Protein AF-A0A376BW81-F1 (afdb_monomer_lite)

pLDDT: mean 75.91, std 22.54, range [26.14, 98.31]

Sequence (303 aa):
MINLYEKLGILPTATTHEIQNAIRKAASSQSLTLQELQKCKEWLLNPEMRERYTVKLKIEQPDFFVQPTESQKKESKGKNKQQSHESDEKSNQKLWHIALVGFSCFVIGWFAGREYLKYEIKGAMQEAFAPLTEKKEQPVKKNESNPTPKKSNAVSDSKWPTTWNYTTSNDEMRGTSNESAGISSLNEENLEFPYGRTRLAFVISNKGQGGVGFFTSTNAQFKCNDEFKNGHAVCKIAVKFDNNPIEYIDVIKKMDSDILVMDDSYSATFINNVRSAKKLMVEVPIFQNGSKQFSFDINGFKW

Structure (mmCIF, N/CA/C/O backbone):
data_AF-A0A376BW81-F1
#
_entry.id   AF-A0A376BW81-F1
#
loop_
_atom_site.group_PDB
_atom_site.id
_atom_site.type_symbol
_atom_site.label_atom_id
_atom_site.label_alt_id
_atom_site.label_comp_id
_atom_site.label_asym_id
_atom_site.label_entity_id
_atom_site.label_seq_id
_atom_site.pdbx_PDB_ins_code
_atom_site.Cartn_x
_atom_site.Cartn_y
_atom_site.Cartn_z
_atom_site.occupancy
_atom_site.B_iso_or_equiv
_atom_site.auth_seq_id
_atom_site.auth_comp_id
_atom_site.auth_asym_id
_atom_site.auth_atom_id
_atom_site.pdbx_PDB_model_num
ATOM 1 N N . MET A 1 1 ? 30.758 5.860 -16.006 1.00 69.44 1 MET A N 1
ATOM 2 C CA . MET A 1 1 ? 29.389 5.363 -16.291 1.00 69.44 1 MET A CA 1
ATOM 3 C C . MET A 1 1 ? 29.411 4.507 -17.559 1.00 69.44 1 MET A C 1
ATOM 5 O O . MET A 1 1 ? 30.271 4.749 -18.391 1.00 69.44 1 MET A O 1
ATOM 9 N N . ILE A 1 2 ? 28.539 3.503 -17.724 1.00 81.19 2 ILE A N 1
ATOM 10 C CA . ILE A 1 2 ? 28.444 2.751 -18.999 1.00 81.19 2 ILE A CA 1
ATOM 11 C C . ILE A 1 2 ? 27.555 3.548 -19.955 1.00 81.19 2 ILE A C 1
ATOM 13 O O . ILE A 1 2 ? 26.464 3.939 -19.539 1.00 81.19 2 ILE A O 1
ATOM 17 N N . ASN A 1 3 ? 27.988 3.761 -21.202 1.00 89.56 3 ASN A N 1
ATOM 18 C CA . ASN A 1 3 ? 27.188 4.392 -22.253 1.00 89.56 3 ASN A CA 1
ATOM 19 C C . ASN A 1 3 ? 26.252 3.359 -22.911 1.00 89.56 3 ASN A C 1
ATOM 21 O O . ASN A 1 3 ? 26.662 2.537 -23.729 1.00 89.56 3 ASN A O 1
ATOM 25 N N . LEU A 1 4 ? 24.980 3.378 -22.518 1.00 89.31 4 LEU A N 1
ATOM 26 C CA . LEU A 1 4 ? 23.960 2.442 -22.985 1.00 89.31 4 LEU A CA 1
ATOM 27 C C . LEU A 1 4 ? 23.509 2.750 -24.422 1.00 89.31 4 LEU A C 1
ATOM 29 O O . LEU A 1 4 ? 23.053 1.842 -25.112 1.00 89.31 4 LEU A O 1
ATOM 33 N N . TYR A 1 5 ? 23.659 3.998 -24.886 1.00 90.44 5 TYR A N 1
ATOM 34 C CA . TYR A 1 5 ? 23.345 4.394 -26.262 1.00 90.44 5 TYR A CA 1
ATOM 35 C C . TYR A 1 5 ? 24.358 3.807 -27.247 1.00 90.44 5 TYR A C 1
ATOM 37 O O . TYR A 1 5 ? 23.973 3.188 -28.237 1.00 90.44 5 TYR A O 1
ATOM 45 N N . GLU A 1 6 ? 25.646 3.919 -26.925 1.00 89.94 6 GLU A N 1
ATOM 46 C CA . GLU A 1 6 ? 26.741 3.343 -27.710 1.00 89.94 6 GLU A CA 1
ATOM 47 C C . GLU A 1 6 ? 26.653 1.813 -27.767 1.00 89.94 6 GLU A C 1
ATOM 49 O O . GLU A 1 6 ? 26.714 1.220 -28.841 1.00 89.94 6 GLU A O 1
ATOM 54 N N . LYS A 1 7 ? 26.402 1.171 -26.620 1.00 88.19 7 LYS A N 1
ATOM 55 C CA . LYS A 1 7 ? 26.225 -0.286 -26.514 1.00 88.19 7 LYS A CA 1
ATOM 56 C C . LYS A 1 7 ? 25.071 -0.829 -27.362 1.00 88.19 7 LYS A C 1
ATOM 58 O O . LYS A 1 7 ? 25.156 -1.946 -27.864 1.00 88.19 7 LYS A O 1
ATOM 63 N N . LEU A 1 8 ? 23.996 -0.055 -27.503 1.00 88.88 8 LEU A N 1
ATOM 64 C CA . LEU A 1 8 ? 22.848 -0.392 -28.347 1.00 88.88 8 LEU A CA 1
ATOM 65 C C . LEU A 1 8 ? 23.004 0.091 -29.799 1.00 88.88 8 LEU A C 1
ATOM 67 O O . LEU A 1 8 ? 22.179 -0.268 -30.639 1.00 88.88 8 LEU A O 1
ATOM 71 N N . GLY A 1 9 ? 24.034 0.886 -30.105 1.00 88.56 9 GLY A N 1
ATOM 72 C CA . GLY A 1 9 ? 24.258 1.468 -31.429 1.00 88.56 9 GLY A CA 1
ATOM 73 C C . GLY A 1 9 ? 23.179 2.471 -31.844 1.00 88.56 9 GLY A C 1
ATOM 74 O O . GLY A 1 9 ? 22.812 2.522 -33.016 1.00 88.56 9 GLY A O 1
ATOM 75 N N . ILE A 1 10 ? 22.634 3.232 -30.892 1.00 90.00 10 ILE A N 1
ATOM 76 C CA . ILE A 1 10 ? 21.543 4.191 -31.119 1.00 90.00 10 ILE A CA 1
ATOM 77 C C . ILE A 1 10 ? 21.943 5.609 -30.711 1.00 90.00 10 ILE A C 1
ATOM 79 O O . ILE A 1 10 ? 22.797 5.815 -29.851 1.00 90.00 10 ILE A O 1
ATOM 83 N N . LEU A 1 11 ? 21.286 6.604 -31.307 1.00 88.19 11 LEU A N 1
ATOM 84 C CA . LEU A 1 11 ? 21.506 8.007 -30.967 1.00 88.19 11 LEU A CA 1
ATOM 85 C C . LEU A 1 11 ? 20.815 8.383 -29.641 1.00 88.19 11 LEU A C 1
ATOM 87 O O . LEU A 1 11 ? 19.742 7.852 -29.338 1.00 88.19 11 LEU A O 1
ATOM 91 N N . PRO A 1 12 ? 21.337 9.371 -28.886 1.00 86.62 12 PRO A N 1
ATOM 92 C CA . PRO A 1 12 ? 20.672 9.897 -27.689 1.00 86.62 12 PRO A CA 1
ATOM 93 C C . PRO A 1 12 ? 19.273 10.462 -27.944 1.00 86.62 12 PRO A C 1
ATOM 95 O O . PRO A 1 12 ? 18.469 10.558 -27.020 1.00 86.62 12 PRO A O 1
ATOM 98 N N . THR A 1 13 ? 18.980 10.836 -29.189 1.00 87.00 13 THR A N 1
ATOM 99 C CA . THR A 1 13 ? 17.694 11.365 -29.665 1.00 87.00 13 THR A CA 1
ATOM 100 C C . THR A 1 13 ? 16.713 10.276 -30.108 1.00 87.00 13 THR A C 1
ATOM 102 O O . THR A 1 13 ? 15.601 10.607 -30.506 1.00 87.00 13 THR A O 1
ATOM 105 N N . ALA A 1 14 ? 17.086 8.991 -30.034 1.00 88.19 14 ALA A N 1
ATOM 106 C CA . ALA A 1 14 ? 16.257 7.879 -30.502 1.00 88.19 14 ALA A CA 1
ATOM 107 C C . ALA A 1 14 ? 14.879 7.845 -29.821 1.00 88.19 14 ALA A C 1
ATOM 109 O O . ALA A 1 14 ? 14.731 8.109 -28.625 1.00 88.19 14 ALA A O 1
ATOM 110 N N . THR A 1 15 ? 13.850 7.486 -30.571 1.00 92.50 15 THR A N 1
ATOM 111 C CA . THR A 1 15 ? 12.490 7.319 -30.054 1.00 92.50 15 THR A CA 1
ATOM 112 C C . THR A 1 15 ? 12.386 6.084 -29.154 1.00 92.50 15 THR A C 1
ATOM 114 O O . THR A 1 15 ? 13.184 5.148 -29.243 1.00 92.50 15 THR A O 1
ATOM 117 N N . THR A 1 16 ? 11.368 6.035 -28.290 1.00 90.06 16 THR A N 1
ATOM 118 C CA . THR A 1 16 ? 11.115 4.870 -27.419 1.00 90.06 16 THR A CA 1
ATOM 119 C C . THR A 1 16 ? 10.978 3.576 -28.224 1.00 90.06 16 THR A C 1
ATOM 121 O O . THR A 1 16 ? 11.483 2.532 -27.815 1.00 90.06 16 THR A O 1
ATOM 124 N N . HIS A 1 17 ? 10.349 3.645 -29.399 1.00 91.50 17 HIS A N 1
ATOM 125 C CA . HIS A 1 17 ? 10.187 2.501 -30.293 1.00 91.50 17 HIS A CA 1
ATOM 126 C C . HIS A 1 17 ? 11.531 2.002 -30.856 1.00 91.50 17 HIS A C 1
ATOM 128 O O . HIS A 1 17 ? 11.788 0.798 -30.873 1.00 91.50 17 HIS A O 1
ATOM 134 N N . GLU A 1 18 ? 12.425 2.909 -31.256 1.00 91.69 18 GLU A N 1
ATOM 135 C CA . GLU A 1 18 ? 13.771 2.560 -31.731 1.00 91.69 18 GLU A CA 1
ATOM 136 C C . GLU A 1 18 ? 14.618 1.920 -30.627 1.00 91.69 18 GLU A C 1
ATOM 138 O O . GLU A 1 18 ? 15.287 0.917 -30.872 1.00 91.69 18 GLU A O 1
ATOM 143 N N . ILE A 1 19 ? 14.521 2.428 -29.394 1.00 92.69 19 ILE A N 1
ATOM 144 C CA . ILE A 1 19 ? 15.200 1.851 -28.223 1.00 92.69 19 ILE A CA 1
ATOM 145 C C . ILE A 1 19 ? 14.699 0.429 -27.954 1.00 92.69 19 ILE A C 1
ATOM 147 O O . ILE A 1 19 ? 15.501 -0.488 -27.779 1.00 92.69 19 ILE A O 1
ATOM 151 N N . GLN A 1 20 ? 13.380 0.211 -27.959 1.00 93.12 20 GLN A N 1
ATOM 152 C CA . GLN A 1 20 ? 12.804 -1.124 -27.763 1.00 93.12 20 GLN A CA 1
ATOM 153 C C . GLN A 1 20 ? 13.273 -2.110 -28.836 1.00 93.12 20 GLN A C 1
ATOM 155 O O . GLN A 1 20 ? 13.618 -3.250 -28.521 1.00 93.12 20 GLN A O 1
ATOM 160 N N . ASN A 1 21 ? 13.315 -1.677 -30.096 1.00 93.69 21 ASN A N 1
ATOM 161 C CA . ASN A 1 21 ? 13.779 -2.516 -31.195 1.00 93.69 21 ASN A CA 1
ATOM 162 C C . ASN A 1 21 ? 15.276 -2.822 -31.092 1.00 93.69 21 ASN A C 1
ATOM 164 O O . ASN A 1 21 ? 15.670 -3.967 -31.314 1.00 93.69 21 ASN A O 1
ATOM 168 N N . ALA A 1 22 ? 16.096 -1.853 -30.679 1.00 92.94 22 ALA A N 1
ATOM 169 C CA . ALA A 1 22 ? 17.523 -2.061 -30.442 1.00 92.94 22 ALA A CA 1
ATOM 170 C C . ALA A 1 22 ? 17.781 -3.064 -29.306 1.00 92.94 22 ALA A C 1
ATOM 172 O O . ALA A 1 22 ? 18.595 -3.970 -29.468 1.00 92.94 22 ALA A O 1
ATOM 173 N N . ILE A 1 23 ? 17.036 -2.976 -28.198 1.00 92.69 23 ILE A N 1
ATOM 174 C CA . ILE A 1 23 ? 17.133 -3.929 -27.078 1.00 92.69 23 ILE A CA 1
ATOM 175 C C . ILE A 1 23 ? 16.736 -5.342 -27.527 1.00 92.69 23 ILE A C 1
ATOM 177 O O . ILE A 1 23 ? 17.433 -6.305 -27.212 1.00 92.69 23 ILE A O 1
ATOM 181 N N . ARG A 1 24 ? 15.645 -5.485 -28.296 1.00 92.75 24 ARG A N 1
ATOM 182 C CA . ARG A 1 24 ? 15.221 -6.789 -28.844 1.00 92.75 24 ARG A CA 1
ATOM 183 C C . ARG A 1 24 ? 16.284 -7.383 -29.763 1.00 92.75 24 ARG A C 1
ATOM 185 O O . ARG A 1 24 ? 16.608 -8.561 -29.631 1.00 92.75 24 ARG A O 1
ATOM 192 N N . LYS A 1 25 ? 16.848 -6.564 -30.656 1.00 93.31 25 LYS A N 1
ATOM 193 C CA . LYS A 1 25 ? 17.924 -6.975 -31.562 1.00 93.31 25 LYS A CA 1
ATOM 194 C C . LYS A 1 25 ? 19.136 -7.456 -30.767 1.00 93.31 25 LYS A C 1
ATOM 196 O O . LYS A 1 25 ? 19.569 -8.583 -30.979 1.00 93.31 25 LYS A O 1
ATOM 201 N N . ALA A 1 26 ? 19.591 -6.666 -29.797 1.00 91.75 26 ALA A N 1
ATOM 202 C CA . ALA A 1 26 ? 20.724 -6.995 -28.939 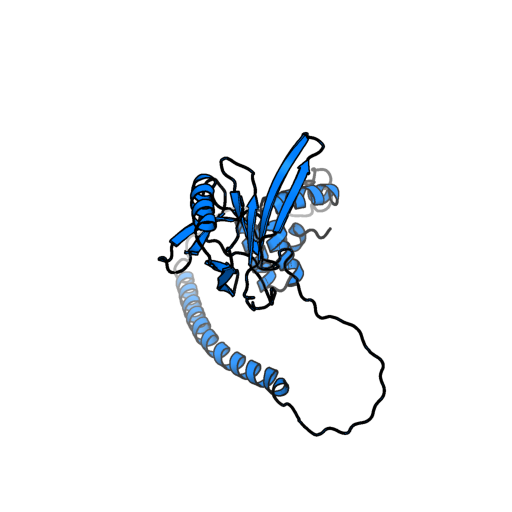1.00 91.75 26 ALA A CA 1
ATOM 203 C C . ALA A 1 26 ? 20.532 -8.283 -28.124 1.00 91.75 26 ALA A C 1
ATOM 205 O O . ALA A 1 26 ? 21.462 -9.078 -27.990 1.00 91.75 26 ALA A O 1
ATOM 206 N N . ALA A 1 27 ? 19.320 -8.508 -27.608 1.00 89.38 27 ALA A N 1
ATOM 207 C CA . ALA A 1 27 ? 18.974 -9.733 -26.895 1.00 89.38 27 ALA A CA 1
ATOM 208 C C . ALA A 1 27 ? 19.003 -10.959 -27.822 1.00 89.38 27 ALA A C 1
ATOM 210 O O . ALA A 1 27 ? 19.530 -12.002 -27.443 1.00 89.38 27 ALA A O 1
ATOM 211 N N . SER A 1 28 ? 18.485 -10.828 -29.050 1.00 88.56 28 SER A N 1
ATOM 212 C CA . SER A 1 28 ? 18.472 -11.920 -30.034 1.00 88.56 28 SER A CA 1
ATOM 213 C C . SER A 1 28 ? 19.858 -12.264 -30.583 1.00 88.56 28 SER A C 1
ATOM 215 O O . SER A 1 28 ? 20.141 -13.430 -30.835 1.00 88.56 28 SER A O 1
ATOM 217 N N . SER A 1 29 ? 20.737 -11.269 -30.730 1.00 88.12 29 SER A N 1
ATOM 218 C CA . SER A 1 29 ? 22.112 -11.458 -31.200 1.00 88.12 29 SER A CA 1
ATOM 219 C C . SER A 1 29 ? 23.107 -11.752 -30.077 1.00 88.12 29 SER A C 1
ATOM 221 O O . SER A 1 29 ? 24.301 -11.810 -30.351 1.00 88.12 29 SER A O 1
ATOM 223 N N . GLN A 1 30 ? 22.644 -11.874 -28.823 1.00 84.94 30 GLN A N 1
ATOM 224 C CA . GLN A 1 30 ? 23.479 -12.043 -27.623 1.00 84.94 30 GLN A CA 1
ATOM 225 C C . GLN A 1 30 ? 24.628 -11.021 -27.522 1.00 84.94 30 GLN A C 1
ATOM 227 O O . GLN A 1 30 ? 25.678 -11.298 -26.948 1.00 84.94 30 GLN A O 1
ATOM 232 N N . SER A 1 31 ? 24.443 -9.816 -28.071 1.00 84.06 31 SER A N 1
ATOM 233 C CA . SER A 1 31 ? 25.502 -8.798 -28.128 1.00 84.06 31 SER A CA 1
ATOM 234 C C . SER A 1 31 ? 25.698 -8.063 -26.798 1.00 84.06 31 SER A C 1
ATOM 236 O O . SER A 1 31 ? 26.625 -7.269 -26.664 1.00 84.06 31 SER A O 1
ATOM 238 N N . LEU A 1 32 ? 24.806 -8.298 -25.833 1.00 87.31 32 LEU A N 1
ATOM 239 C CA . LEU A 1 32 ? 24.740 -7.658 -24.524 1.00 87.31 32 LEU A CA 1
ATOM 240 C C . LEU A 1 32 ? 24.396 -8.699 -23.455 1.00 87.31 32 LEU A C 1
ATOM 242 O O . LEU A 1 32 ? 23.599 -9.610 -23.689 1.00 87.31 32 LEU A O 1
ATOM 246 N N . THR A 1 33 ? 24.975 -8.549 -22.265 1.00 90.50 33 THR A N 1
ATOM 247 C CA . THR A 1 33 ? 24.683 -9.422 -21.120 1.00 90.50 33 THR A CA 1
ATOM 248 C C . THR A 1 33 ? 23.298 -9.133 -20.533 1.00 90.50 33 THR A C 1
ATOM 250 O O . THR A 1 33 ? 22.752 -8.038 -20.684 1.00 90.50 33 THR A O 1
ATOM 253 N N . LEU A 1 34 ? 22.728 -10.094 -19.795 1.00 84.75 34 LEU A N 1
ATOM 254 C CA . LEU A 1 34 ? 21.417 -9.936 -19.146 1.00 84.75 34 LEU A CA 1
ATOM 255 C C . LEU A 1 34 ? 21.357 -8.694 -18.237 1.00 84.75 34 LEU A C 1
ATOM 257 O O . LEU A 1 34 ? 20.364 -7.969 -18.246 1.00 84.75 34 LEU A O 1
ATOM 261 N N . GLN A 1 35 ? 22.441 -8.417 -17.506 1.00 85.31 35 GLN A N 1
ATOM 262 C CA . GLN A 1 35 ? 22.543 -7.241 -16.638 1.00 85.31 35 GLN A CA 1
ATOM 263 C C . GLN A 1 35 ? 22.581 -5.927 -17.430 1.00 85.31 35 GLN A C 1
ATOM 265 O O . GLN A 1 35 ? 22.007 -4.928 -16.999 1.00 85.31 35 GLN A O 1
ATOM 270 N N . GLU A 1 36 ? 23.243 -5.899 -18.588 1.00 86.44 36 GLU A N 1
ATOM 271 C CA . GLU A 1 36 ? 23.259 -4.712 -19.448 1.00 86.44 36 GLU A CA 1
ATOM 272 C C . GLU A 1 36 ? 21.885 -4.477 -20.094 1.00 86.44 36 GLU A C 1
ATOM 274 O O . GLU A 1 36 ? 21.419 -3.340 -20.130 1.00 86.44 36 GLU A O 1
ATOM 279 N N . LEU A 1 37 ? 21.183 -5.538 -20.509 1.00 87.88 37 LEU A N 1
ATOM 280 C CA . LEU A 1 37 ? 19.817 -5.446 -21.040 1.00 87.88 37 LEU A CA 1
ATOM 281 C C . LEU A 1 37 ? 18.816 -4.937 -19.991 1.00 87.88 37 LEU A C 1
ATOM 283 O O . LEU A 1 37 ? 17.946 -4.126 -20.316 1.00 87.88 37 LEU A O 1
ATOM 287 N N . GLN A 1 38 ? 18.953 -5.366 -18.732 1.00 87.38 38 GLN A N 1
ATOM 288 C CA . GLN A 1 38 ? 18.154 -4.843 -17.618 1.00 87.38 38 GLN A CA 1
ATOM 289 C C . GLN A 1 38 ? 18.398 -3.346 -17.410 1.00 87.38 38 GLN A C 1
ATOM 291 O O . GLN A 1 38 ? 17.439 -2.578 -17.366 1.00 87.38 38 GLN A O 1
ATOM 296 N N . LYS A 1 39 ? 19.662 -2.906 -17.413 1.00 89.06 39 LYS A N 1
ATOM 297 C CA . LYS A 1 39 ? 20.006 -1.477 -17.326 1.00 89.06 39 LYS A CA 1
ATOM 298 C C . LYS A 1 39 ? 19.435 -0.673 -18.493 1.00 89.06 39 LYS A C 1
ATOM 300 O O . LYS A 1 39 ? 18.887 0.401 -18.268 1.00 89.06 39 LYS A O 1
ATOM 305 N N . CYS A 1 40 ? 19.493 -1.189 -19.723 1.00 89.06 40 CYS A N 1
ATOM 306 C CA . CYS A 1 40 ? 18.853 -0.550 -20.877 1.00 89.06 40 CYS A CA 1
ATOM 307 C C . CYS A 1 40 ? 17.339 -0.390 -20.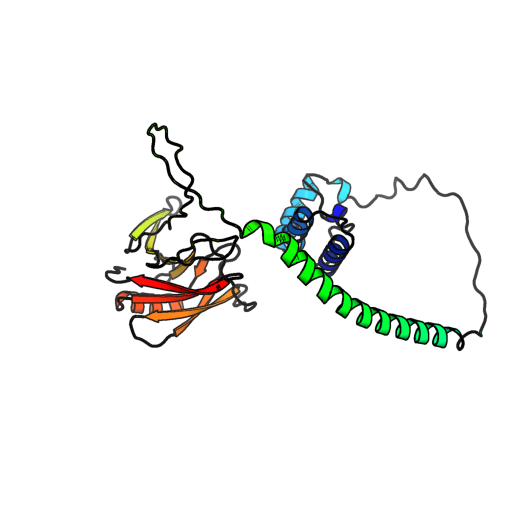671 1.00 89.06 40 CYS A C 1
ATOM 309 O O . CYS A 1 40 ? 16.786 0.666 -20.973 1.00 89.06 40 CYS A O 1
ATOM 311 N N . LYS A 1 41 ? 16.666 -1.409 -20.124 1.00 91.25 41 LYS A N 1
ATOM 312 C CA . LYS A 1 41 ? 15.224 -1.371 -19.848 1.00 91.25 41 LYS A CA 1
ATOM 313 C C . LYS A 1 41 ? 14.871 -0.352 -18.761 1.00 91.25 41 LYS A C 1
ATOM 315 O O . LYS A 1 41 ? 13.923 0.403 -18.927 1.00 91.25 41 LYS A O 1
ATOM 320 N N . GLU A 1 42 ? 15.630 -0.322 -17.675 1.00 88.75 42 GLU A N 1
ATOM 321 C CA . GLU A 1 42 ? 15.390 0.556 -16.525 1.00 88.75 42 GLU A CA 1
ATOM 322 C C . GLU A 1 42 ? 15.707 2.029 -16.826 1.00 88.75 42 GLU A C 1
ATOM 324 O O . GLU A 1 42 ? 14.949 2.915 -16.439 1.00 88.75 42 GLU A O 1
ATOM 329 N N . TRP A 1 43 ? 16.804 2.300 -17.540 1.00 87.25 43 TRP A N 1
ATOM 330 C CA . TRP A 1 43 ? 17.333 3.659 -17.703 1.00 87.25 43 TRP A CA 1
ATOM 331 C C . TRP A 1 43 ? 16.940 4.320 -19.027 1.00 87.25 43 TRP A C 1
ATOM 333 O O . TRP A 1 43 ? 16.875 5.544 -19.072 1.00 87.25 43 TRP A O 1
ATOM 343 N N . LEU A 1 44 ? 16.687 3.561 -20.105 1.00 90.56 44 LEU A N 1
ATOM 344 C CA . LEU A 1 44 ? 16.373 4.141 -21.424 1.00 90.56 44 LEU A CA 1
ATOM 345 C C . LEU A 1 44 ? 14.886 4.092 -21.799 1.00 90.56 44 LEU A C 1
ATOM 347 O O . LEU A 1 44 ? 14.462 4.894 -22.629 1.00 90.56 44 LEU A O 1
ATOM 351 N N . LEU A 1 45 ? 14.088 3.180 -21.224 1.00 90.69 45 LEU A N 1
ATOM 352 C CA . LEU A 1 45 ? 12.645 3.103 -21.512 1.00 90.69 45 LEU A CA 1
ATOM 353 C C . LEU A 1 45 ? 11.780 3.940 -20.564 1.00 90.69 45 LEU A C 1
ATOM 355 O O . LEU A 1 45 ? 10.629 4.208 -20.899 1.00 90.69 45 LEU A O 1
ATOM 359 N N . ASN A 1 46 ? 12.316 4.374 -19.421 1.00 87.69 46 ASN A N 1
ATOM 360 C CA . ASN A 1 46 ? 11.662 5.345 -18.547 1.00 87.69 46 ASN A CA 1
ATOM 361 C C . ASN A 1 46 ? 12.107 6.773 -18.948 1.00 87.69 46 ASN A C 1
ATOM 363 O O . ASN A 1 46 ? 13.301 7.063 -18.849 1.00 87.69 46 ASN A O 1
ATOM 367 N N . PRO A 1 47 ? 11.192 7.665 -19.389 1.00 86.81 47 PRO A N 1
ATOM 368 C CA . PRO A 1 47 ? 11.536 9.014 -19.851 1.00 86.81 47 PRO A CA 1
ATOM 369 C C . PRO A 1 47 ? 12.288 9.870 -18.824 1.00 86.81 47 PRO A C 1
ATOM 371 O O . PRO A 1 47 ? 13.275 10.515 -19.178 1.00 86.81 47 PRO A O 1
ATOM 374 N N . GLU A 1 48 ? 11.880 9.840 -17.555 1.00 83.25 48 GLU A N 1
ATOM 375 C CA . GLU A 1 48 ? 12.492 10.655 -16.497 1.00 83.25 48 GLU A CA 1
ATOM 376 C C . GLU A 1 48 ? 13.896 10.152 -16.141 1.00 83.25 48 GLU A C 1
ATOM 378 O O . GLU A 1 48 ? 14.846 10.928 -15.996 1.00 83.25 48 GLU A O 1
ATOM 383 N N . MET A 1 49 ? 14.058 8.828 -16.054 1.00 83.81 49 MET A N 1
ATOM 384 C CA . MET A 1 49 ? 15.366 8.210 -15.818 1.00 83.81 49 MET A CA 1
ATOM 385 C C . MET A 1 49 ? 16.304 8.436 -16.997 1.00 83.81 49 MET A C 1
ATOM 387 O O . MET A 1 49 ? 17.487 8.717 -16.796 1.00 83.81 49 MET A O 1
ATOM 391 N N . ARG A 1 50 ? 15.772 8.385 -18.220 1.00 90.44 50 ARG A N 1
ATOM 392 C CA . ARG A 1 50 ? 16.517 8.647 -19.447 1.00 90.44 50 ARG A CA 1
ATOM 393 C C . ARG A 1 50 ? 17.041 10.073 -19.486 1.00 90.44 50 ARG A C 1
ATOM 395 O O . ARG A 1 50 ? 18.187 10.278 -19.887 1.00 90.44 50 ARG A O 1
ATOM 402 N N . GLU A 1 51 ? 16.248 11.050 -19.065 1.00 86.50 51 GLU A N 1
ATOM 403 C CA . GLU A 1 51 ? 16.678 12.446 -19.007 1.00 86.50 51 GLU A CA 1
ATOM 404 C C . GLU A 1 51 ? 17.820 12.629 -18.002 1.00 86.50 51 GLU A C 1
ATOM 406 O O . GLU A 1 51 ? 18.898 13.101 -18.373 1.00 86.50 51 GLU A O 1
ATOM 411 N N . ARG A 1 52 ? 17.651 12.142 -16.766 1.00 84.38 52 ARG A N 1
ATOM 412 C CA . ARG A 1 52 ? 18.696 12.191 -15.723 1.00 84.38 52 ARG A CA 1
ATOM 413 C C . ARG A 1 52 ? 19.974 11.475 -16.153 1.00 84.38 52 ARG A C 1
ATOM 415 O O . ARG A 1 52 ? 21.079 11.980 -15.950 1.00 84.38 52 ARG A O 1
ATOM 422 N N . TYR A 1 53 ? 19.824 10.310 -16.774 1.00 86.69 53 TYR A N 1
ATOM 423 C CA . TYR A 1 53 ? 20.922 9.534 -17.329 1.00 86.69 53 TYR A CA 1
ATOM 424 C C . TYR A 1 53 ? 21.667 10.304 -18.418 1.00 86.69 53 TYR A C 1
ATOM 426 O O . TYR A 1 53 ? 22.890 10.383 -18.387 1.00 86.69 53 TYR A O 1
ATOM 434 N N . THR A 1 54 ? 20.934 10.915 -19.349 1.00 86.88 54 THR A N 1
ATOM 435 C CA . THR A 1 54 ? 21.504 11.663 -20.474 1.00 86.88 54 THR A CA 1
ATOM 436 C C . THR A 1 54 ? 22.220 12.925 -20.002 1.00 86.88 54 THR A C 1
ATOM 438 O O . THR A 1 54 ? 23.299 13.225 -20.505 1.00 86.88 54 THR A O 1
ATOM 441 N N . VAL A 1 55 ? 21.674 13.641 -19.013 1.00 87.62 55 VAL A N 1
ATOM 442 C CA . VAL A 1 55 ? 22.341 14.794 -18.382 1.00 87.62 55 VAL A CA 1
ATOM 443 C C . VAL A 1 55 ? 23.662 14.369 -17.747 1.00 87.62 55 VAL A C 1
ATOM 445 O O . VAL A 1 55 ? 24.693 14.991 -17.990 1.00 87.62 55 VAL A O 1
ATOM 448 N N . LYS A 1 56 ? 23.660 13.271 -16.987 1.00 86.75 56 LYS A N 1
ATOM 449 C CA . LYS A 1 56 ? 24.878 12.756 -16.355 1.00 86.75 56 LYS A CA 1
ATOM 450 C C . LYS A 1 56 ? 25.898 12.250 -17.382 1.00 86.75 56 LYS A C 1
ATOM 452 O O . LYS A 1 56 ? 27.086 12.519 -17.237 1.00 86.75 56 LYS A O 1
ATOM 457 N N . LEU A 1 57 ? 25.440 11.601 -18.451 1.00 87.56 57 LEU A N 1
ATOM 458 C CA . LEU A 1 57 ? 26.302 11.136 -19.535 1.00 87.56 57 LEU A CA 1
ATOM 459 C C . LEU A 1 57 ? 26.924 12.305 -20.314 1.00 87.56 57 LEU A C 1
ATOM 461 O O . LEU A 1 57 ? 28.086 12.214 -20.684 1.00 87.56 57 LEU A O 1
ATOM 465 N N . LYS A 1 58 ? 26.207 13.422 -20.507 1.00 87.94 58 LYS A N 1
ATOM 466 C CA . LYS A 1 58 ? 26.756 14.654 -21.112 1.00 87.94 58 LYS A CA 1
ATOM 467 C C . LYS A 1 58 ? 27.880 15.275 -20.285 1.00 87.94 58 LYS A C 1
ATOM 469 O O . LYS A 1 58 ? 28.794 15.854 -20.858 1.00 87.94 58 LYS A O 1
ATOM 474 N N . ILE A 1 59 ? 27.802 15.168 -18.959 1.00 85.25 59 ILE A N 1
ATOM 475 C CA . ILE A 1 59 ? 28.835 15.671 -18.043 1.00 85.25 59 ILE A CA 1
ATOM 476 C C . ILE A 1 59 ? 30.065 14.755 -18.065 1.00 85.25 59 ILE A C 1
ATOM 478 O O . ILE A 1 59 ? 31.188 15.245 -18.101 1.00 85.25 59 ILE A O 1
ATOM 482 N N . GLU A 1 60 ? 29.864 13.434 -18.047 1.00 81.69 60 GLU A N 1
ATOM 483 C CA . GLU A 1 60 ? 30.968 12.463 -18.015 1.00 81.69 60 GLU A CA 1
ATOM 484 C C . GLU A 1 60 ? 31.635 12.250 -19.386 1.00 81.69 60 GLU A C 1
ATOM 486 O O . GLU A 1 60 ? 32.833 11.983 -19.446 1.00 81.69 60 GLU A O 1
ATOM 491 N N . GLN A 1 61 ? 30.874 12.331 -20.480 1.00 84.44 61 GLN A N 1
ATOM 492 C CA . GLN A 1 61 ? 31.323 12.061 -21.850 1.00 84.44 61 GLN A CA 1
ATOM 493 C C . GLN A 1 61 ? 30.760 13.110 -22.826 1.00 84.44 61 GLN A C 1
ATOM 495 O O . GLN A 1 61 ? 29.904 12.789 -23.656 1.00 84.44 61 GLN A O 1
ATOM 500 N N . PRO A 1 62 ? 31.213 14.374 -22.748 1.00 83.38 62 PRO A N 1
ATOM 501 C CA . PRO A 1 62 ? 30.717 15.443 -23.615 1.00 83.38 62 PRO A CA 1
ATOM 502 C C . PRO A 1 62 ? 30.987 15.167 -25.101 1.00 83.38 62 PRO A C 1
ATOM 504 O O . PRO A 1 62 ? 30.127 15.463 -25.930 1.00 83.38 62 PRO A O 1
ATOM 507 N N . ASP A 1 63 ? 32.111 14.517 -25.428 1.00 82.81 63 ASP A N 1
ATOM 508 C CA . ASP A 1 63 ? 32.527 14.184 -26.800 1.00 82.81 63 ASP A CA 1
ATOM 509 C C . ASP A 1 63 ? 31.495 13.330 -27.555 1.00 82.81 63 ASP A C 1
ATOM 511 O O . ASP A 1 63 ? 31.336 13.473 -28.763 1.00 82.81 63 ASP A O 1
ATOM 515 N N . PHE A 1 64 ? 30.726 12.495 -26.847 1.00 81.19 64 PHE A N 1
ATOM 516 C CA . PHE A 1 64 ? 29.670 11.669 -27.442 1.00 81.19 64 PHE A CA 1
ATOM 517 C C . PHE A 1 64 ? 28.478 12.492 -27.964 1.00 81.19 64 PHE A C 1
ATOM 519 O O . PHE A 1 64 ? 27.715 12.030 -28.812 1.00 81.19 64 PHE A O 1
ATOM 526 N N . PHE A 1 65 ? 28.299 13.716 -27.460 1.00 80.56 65 PHE A N 1
ATOM 527 C CA . PHE A 1 65 ? 27.191 14.604 -27.822 1.00 80.56 65 PHE A CA 1
ATOM 528 C C . PHE A 1 65 ? 27.604 15.726 -28.779 1.00 80.56 65 PHE A C 1
ATOM 530 O O . PHE A 1 65 ? 26.737 16.467 -29.252 1.00 80.56 65 PHE A O 1
ATOM 537 N N . VAL A 1 66 ? 28.898 15.855 -29.083 1.00 74.94 66 VAL A N 1
ATOM 538 C CA . VAL A 1 66 ? 29.398 16.801 -30.080 1.00 74.94 66 VAL A CA 1
ATOM 539 C C . VAL A 1 66 ? 29.194 16.187 -31.466 1.00 74.94 66 VAL A C 1
ATOM 541 O O . VAL A 1 66 ? 29.845 15.220 -31.847 1.00 74.94 66 VAL A O 1
ATOM 544 N N . GLN A 1 67 ? 28.264 16.751 -32.239 1.00 56.72 67 GLN A N 1
ATOM 545 C CA . GLN A 1 67 ? 28.171 16.477 -33.676 1.00 56.72 67 GLN A CA 1
ATOM 546 C C . GLN A 1 67 ? 29.497 16.900 -34.333 1.00 56.72 67 GLN A C 1
ATOM 548 O O . GLN A 1 67 ? 29.976 17.992 -34.014 1.00 56.72 67 GLN A O 1
ATOM 553 N N . PRO A 1 68 ? 30.092 16.107 -35.243 1.00 46.81 68 PRO A N 1
ATOM 554 C CA . PRO A 1 68 ? 31.358 16.468 -35.869 1.00 46.81 68 PRO A CA 1
ATOM 555 C C . PRO A 1 68 ? 31.247 17.827 -36.569 1.00 46.81 68 PRO A C 1
ATOM 557 O O . PRO A 1 68 ? 30.548 17.967 -37.574 1.00 46.81 68 PRO A O 1
ATOM 560 N N . THR A 1 69 ? 31.942 18.835 -36.049 1.00 36.44 69 THR A N 1
ATOM 561 C CA . THR A 1 69 ? 32.210 20.073 -36.776 1.00 36.44 69 THR A CA 1
ATOM 562 C C . THR A 1 69 ? 33.101 19.755 -37.977 1.00 36.44 69 THR A C 1
ATOM 564 O O . THR A 1 69 ? 33.965 18.880 -37.931 1.00 36.44 69 THR A O 1
ATOM 567 N N . GLU A 1 70 ? 32.872 20.466 -39.079 1.00 44.38 70 GLU A N 1
ATOM 568 C CA . GLU A 1 70 ? 33.471 20.308 -40.415 1.00 44.38 70 GLU A CA 1
ATOM 569 C C . GLU A 1 70 ? 35.017 20.302 -40.512 1.00 44.38 70 GLU A C 1
ATOM 571 O O . GLU A 1 70 ? 35.564 20.259 -41.613 1.00 44.38 70 GLU A O 1
ATOM 576 N N . SER A 1 71 ? 35.763 20.292 -39.409 1.00 39.19 71 SER A N 1
ATOM 577 C CA . SER A 1 71 ? 37.225 20.402 -39.383 1.00 39.19 71 SER A CA 1
ATOM 578 C C . SER A 1 71 ? 38.001 19.077 -39.343 1.00 39.19 71 SER A C 1
ATOM 580 O O . SER A 1 71 ? 39.228 19.117 -39.348 1.00 39.19 71 SER A O 1
ATOM 582 N N . GLN A 1 72 ? 37.353 17.906 -39.409 1.00 38.31 72 GLN A N 1
ATOM 583 C CA . GLN A 1 72 ? 38.046 16.610 -39.592 1.00 38.31 72 GLN A CA 1
ATOM 584 C C . GLN A 1 72 ? 37.578 15.814 -40.821 1.00 38.31 72 GLN A C 1
ATOM 586 O O . GLN A 1 72 ? 37.614 14.589 -40.862 1.00 38.31 72 GLN A O 1
ATOM 591 N N . LYS A 1 73 ? 37.198 16.522 -41.891 1.00 33.59 73 LYS A N 1
ATOM 592 C CA . LYS A 1 73 ? 36.963 15.951 -43.230 1.00 33.59 73 LYS A CA 1
ATOM 593 C C . LYS A 1 73 ? 38.167 16.184 -44.155 1.00 33.59 73 LYS A C 1
ATOM 595 O O . LYS A 1 73 ? 38.024 16.671 -45.273 1.00 33.59 73 LYS A O 1
ATOM 600 N N . LYS A 1 74 ? 39.375 15.860 -43.691 1.00 35.59 74 LYS A N 1
ATOM 601 C CA . LYS A 1 74 ? 40.589 15.817 -44.525 1.00 35.59 74 LYS A CA 1
ATOM 602 C C . LYS A 1 74 ? 41.457 14.612 -44.166 1.00 35.59 74 LYS A C 1
ATOM 604 O O . LYS A 1 74 ? 42.573 14.786 -43.722 1.00 35.59 74 LYS A O 1
ATOM 609 N N . GLU A 1 75 ? 40.940 13.407 -44.390 1.00 35.69 75 GLU A N 1
ATOM 610 C CA . GLU A 1 75 ? 41.744 12.257 -44.832 1.00 35.69 75 GLU A CA 1
ATOM 611 C C . GLU A 1 75 ? 40.819 11.096 -45.206 1.00 35.69 75 GLU A C 1
ATOM 613 O O . GLU A 1 75 ? 40.400 10.294 -44.382 1.00 35.69 75 GLU A O 1
ATOM 618 N N . SER A 1 76 ? 40.404 11.106 -46.475 1.00 33.19 76 SER A N 1
ATOM 619 C CA . SER A 1 76 ? 39.953 9.968 -47.303 1.00 33.19 76 SER A CA 1
ATOM 620 C C . SER A 1 76 ? 38.986 10.464 -48.384 1.00 33.19 76 SER A C 1
ATOM 622 O O . SER A 1 76 ? 37.829 10.071 -48.493 1.00 33.19 76 SER A O 1
ATOM 624 N N . LYS A 1 77 ? 39.479 11.360 -49.244 1.00 27.25 77 LYS A N 1
ATOM 625 C CA . LYS A 1 77 ? 38.944 11.499 -50.601 1.00 27.25 77 LYS A CA 1
ATOM 626 C C . LYS A 1 77 ? 39.970 10.907 -51.553 1.00 27.25 77 LYS A C 1
ATOM 628 O O . LYS A 1 77 ? 40.972 11.538 -51.861 1.00 27.25 77 LYS A O 1
ATOM 633 N N . GLY A 1 78 ? 39.690 9.697 -52.018 1.00 26.14 78 GLY A N 1
ATOM 634 C CA . GLY A 1 78 ? 40.418 9.053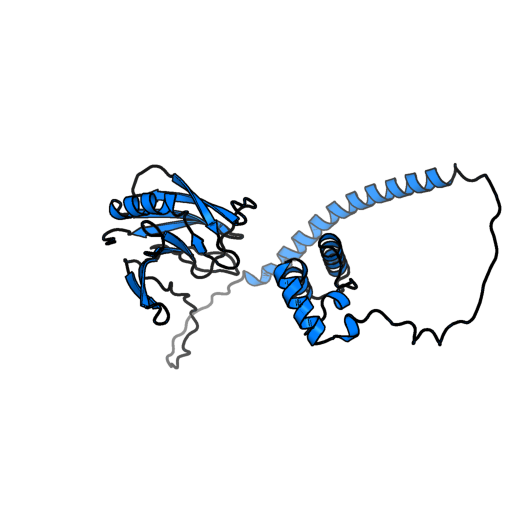 -53.098 1.00 26.14 78 GLY A CA 1
ATOM 635 C C . GLY A 1 78 ? 39.481 8.170 -53.910 1.00 26.14 78 GLY A C 1
ATOM 636 O O . GLY A 1 78 ? 39.318 7.010 -53.564 1.00 26.14 78 GLY A O 1
ATOM 637 N N . LYS A 1 79 ? 38.961 8.741 -55.012 1.00 27.72 79 LYS A N 1
ATOM 638 C CA . LYS A 1 79 ? 38.314 8.090 -56.178 1.00 27.72 79 LYS A CA 1
ATOM 639 C C . LYS A 1 79 ? 36.922 7.476 -55.908 1.00 27.72 79 LYS A C 1
ATOM 641 O O . LYS A 1 79 ? 36.704 6.850 -54.892 1.00 27.72 79 LYS A O 1
ATOM 646 N N . ASN A 1 80 ? 35.903 7.594 -56.755 1.00 27.48 80 ASN A N 1
ATOM 647 C CA . ASN A 1 80 ? 35.796 8.088 -58.123 1.00 27.48 80 ASN A CA 1
ATOM 648 C C . ASN A 1 80 ? 34.347 8.563 -58.360 1.00 27.48 80 ASN A C 1
ATOM 650 O O . ASN A 1 80 ? 33.422 8.072 -57.715 1.00 27.48 80 ASN A O 1
ATOM 654 N N . LYS A 1 81 ? 34.152 9.516 -59.272 1.00 26.39 81 LYS A N 1
ATOM 655 C CA . LYS A 1 81 ? 32.847 10.083 -59.633 1.00 26.39 81 LYS A CA 1
ATOM 656 C C . LYS A 1 81 ? 32.406 9.535 -60.998 1.00 26.39 81 LYS A C 1
ATOM 658 O O . LYS A 1 81 ? 33.236 9.424 -61.888 1.00 26.39 81 LYS A O 1
ATOM 663 N N . GLN A 1 82 ? 31.085 9.363 -61.124 1.00 28.03 82 GLN A N 1
ATOM 664 C CA . GLN A 1 82 ? 30.253 9.443 -62.341 1.00 28.03 82 GLN A CA 1
ATOM 665 C C . GLN A 1 82 ? 30.241 8.276 -63.342 1.00 28.03 82 GLN A C 1
ATOM 667 O O . GLN A 1 82 ? 31.232 8.018 -64.005 1.00 28.03 82 GLN A O 1
ATOM 672 N N . GLN A 1 83 ? 29.044 7.709 -63.560 1.00 28.97 83 GLN A N 1
ATOM 673 C CA . GLN A 1 83 ? 28.208 7.893 -64.772 1.00 28.97 83 GLN A CA 1
ATOM 674 C C . GLN A 1 83 ? 26.855 7.170 -64.566 1.00 28.97 83 GLN A C 1
ATOM 676 O O . GLN A 1 83 ? 26.837 6.047 -64.083 1.00 28.97 83 GLN A O 1
ATOM 681 N N . SER A 1 84 ? 25.729 7.893 -64.512 1.00 26.41 84 SER A N 1
ATOM 682 C CA . SER A 1 84 ? 24.784 8.256 -65.595 1.00 26.41 84 SER A CA 1
ATOM 683 C C . SER A 1 84 ? 23.744 7.171 -65.924 1.00 26.41 84 SER A C 1
ATOM 685 O O . SER A 1 84 ? 24.087 6.045 -66.255 1.00 26.41 84 SER A O 1
ATOM 687 N N . HIS A 1 85 ? 22.474 7.576 -65.817 1.00 31.69 85 HIS A N 1
ATOM 688 C CA . HIS A 1 85 ? 21.251 6.935 -66.320 1.00 31.69 85 HIS A CA 1
ATOM 689 C C . HIS A 1 85 ? 21.358 6.521 -67.799 1.00 31.69 85 HIS A C 1
ATOM 691 O O . HIS A 1 85 ? 21.900 7.321 -68.553 1.00 31.69 85 HIS A O 1
ATOM 697 N N . GLU A 1 86 ? 20.754 5.386 -68.201 1.00 30.02 86 GLU A N 1
ATOM 698 C CA . GLU A 1 86 ? 19.658 5.295 -69.202 1.00 30.02 86 GLU A CA 1
ATOM 699 C C . GLU A 1 86 ? 19.099 3.850 -69.333 1.00 30.02 86 GLU A C 1
ATOM 701 O O . GLU A 1 86 ? 19.851 2.889 -69.212 1.00 30.02 86 GLU A O 1
ATOM 706 N N . SER A 1 87 ? 17.768 3.760 -69.507 1.00 28.61 87 SER A N 1
ATOM 707 C CA . SER A 1 87 ? 16.909 2.711 -70.120 1.00 28.61 87 SER A CA 1
ATOM 708 C C . SER A 1 87 ? 17.237 1.203 -70.009 1.00 28.61 87 SER A C 1
ATOM 710 O O . SER A 1 87 ? 18.255 0.748 -70.510 1.00 28.61 87 SER A O 1
ATOM 712 N N . ASP A 1 88 ? 16.291 0.384 -69.513 1.00 30.62 88 ASP A N 1
ATOM 713 C CA . ASP A 1 88 ? 15.472 -0.456 -70.415 1.00 30.62 88 ASP A CA 1
ATOM 714 C C . ASP A 1 88 ? 14.442 -1.373 -69.724 1.00 30.62 88 ASP A C 1
ATOM 716 O O . ASP A 1 88 ? 14.629 -1.968 -68.661 1.00 30.62 88 ASP A O 1
ATOM 720 N N . GLU A 1 89 ? 13.317 -1.464 -70.418 1.00 44.41 89 GLU A N 1
ATOM 721 C CA . GLU A 1 89 ? 12.117 -2.253 -70.202 1.00 44.41 89 GLU A CA 1
ATOM 722 C C . GLU A 1 89 ? 12.337 -3.725 -70.610 1.00 44.41 89 GLU A C 1
ATOM 724 O O . GLU A 1 89 ? 12.539 -4.009 -71.786 1.00 44.41 89 GLU A O 1
ATOM 729 N N . LYS A 1 90 ? 12.280 -4.661 -69.642 1.00 41.34 90 LYS A N 1
ATOM 730 C CA . LYS A 1 90 ? 11.820 -6.079 -69.739 1.00 41.34 90 LYS A CA 1
ATOM 731 C C . LYS A 1 90 ? 12.532 -6.974 -68.719 1.00 41.34 90 LYS A C 1
ATOM 733 O O . LYS A 1 90 ? 13.590 -7.520 -68.998 1.00 41.34 90 LYS A O 1
ATOM 738 N N . SER A 1 91 ? 11.894 -7.236 -67.576 1.00 41.31 91 SER A N 1
ATOM 739 C CA . SER A 1 91 ? 12.077 -8.493 -66.818 1.00 41.31 91 SER A CA 1
ATOM 740 C C . SER A 1 91 ? 11.071 -8.578 -65.658 1.00 41.31 91 SER A C 1
ATOM 742 O O . SER A 1 91 ? 11.450 -8.624 -64.490 1.00 41.31 91 SER A O 1
ATOM 744 N N . ASN A 1 92 ? 9.767 -8.586 -65.959 1.00 51.62 92 ASN A N 1
ATOM 745 C CA . ASN A 1 92 ? 8.713 -8.614 -64.932 1.00 51.62 92 ASN A CA 1
ATOM 746 C C . ASN A 1 92 ? 7.792 -9.847 -65.009 1.00 51.62 92 ASN A C 1
ATOM 748 O O . ASN A 1 92 ? 6.578 -9.740 -64.887 1.00 51.62 92 ASN A O 1
ATOM 752 N N . GLN A 1 93 ? 8.369 -11.035 -65.216 1.00 48.47 93 GLN A N 1
ATOM 753 C CA . GLN A 1 93 ? 7.618 -12.299 -65.096 1.00 48.47 93 GLN A CA 1
ATOM 754 C C . GLN A 1 93 ? 8.386 -13.416 -64.373 1.00 48.47 93 GLN A C 1
ATOM 756 O O . GLN A 1 93 ? 7.777 -14.230 -63.689 1.00 48.47 93 GLN A O 1
ATOM 761 N N . LYS A 1 94 ? 9.727 -13.437 -64.425 1.00 48.38 94 LYS A N 1
ATOM 762 C CA . LYS A 1 94 ? 10.526 -14.492 -63.770 1.00 48.38 94 LYS A CA 1
ATOM 763 C C . LYS A 1 94 ? 10.849 -14.229 -62.291 1.00 48.38 94 LYS A C 1
ATOM 765 O O . LYS A 1 94 ? 11.099 -15.181 -61.559 1.00 48.38 94 LYS A O 1
ATOM 770 N N . LEU A 1 95 ? 10.784 -12.977 -61.824 1.00 49.28 95 LEU A N 1
ATOM 771 C CA . LEU A 1 95 ? 11.056 -12.630 -60.418 1.00 49.28 95 LEU A CA 1
ATOM 772 C C . LEU A 1 95 ? 9.895 -12.987 -59.470 1.00 49.28 95 LEU A C 1
ATOM 774 O O . LEU A 1 95 ? 10.129 -13.374 -58.327 1.00 49.28 95 LEU A O 1
ATOM 778 N N . TRP A 1 96 ? 8.652 -12.917 -59.956 1.00 47.62 96 TRP A N 1
ATOM 779 C CA . TRP A 1 96 ? 7.460 -13.219 -59.155 1.00 47.62 96 TRP A CA 1
ATOM 780 C C . TRP A 1 96 ? 7.360 -14.702 -58.770 1.00 47.62 96 TRP A C 1
ATOM 782 O O . TRP A 1 96 ? 6.970 -15.022 -57.650 1.00 47.62 96 TRP A O 1
ATOM 792 N N . HIS A 1 97 ? 7.784 -15.615 -59.648 1.00 50.72 97 HIS A N 1
ATOM 793 C CA . HIS A 1 97 ? 7.768 -17.049 -59.349 1.00 50.72 97 HIS A CA 1
ATOM 794 C C . HIS A 1 97 ? 8.840 -17.464 -58.329 1.00 50.72 97 HIS A C 1
ATOM 796 O O . HIS A 1 97 ? 8.580 -18.329 -57.496 1.00 50.72 97 HIS A O 1
ATOM 802 N N . ILE A 1 98 ? 10.009 -16.815 -58.328 1.00 59.34 98 ILE A N 1
ATOM 803 C CA . ILE A 1 98 ? 11.079 -17.100 -57.355 1.00 59.34 98 ILE A CA 1
ATOM 804 C C . ILE A 1 98 ? 10.675 -16.627 -55.948 1.00 59.34 98 ILE A C 1
ATOM 806 O O . ILE A 1 98 ? 10.898 -17.342 -54.970 1.00 59.34 98 ILE A O 1
ATOM 810 N N . ALA A 1 99 ? 10.010 -15.472 -55.839 1.00 58.78 99 ALA A N 1
ATOM 811 C CA . ALA A 1 99 ? 9.513 -14.960 -54.562 1.00 58.78 99 ALA A CA 1
ATOM 812 C C . ALA A 1 99 ? 8.395 -15.838 -53.957 1.00 58.78 99 ALA A C 1
ATOM 814 O O . ALA A 1 99 ? 8.384 -16.076 -52.749 1.00 58.78 99 ALA A O 1
ATOM 815 N N . LEU A 1 100 ? 7.492 -16.375 -54.788 1.00 61.34 100 LEU A N 1
ATOM 816 C CA . LEU A 1 100 ? 6.381 -17.228 -54.340 1.00 61.34 100 LEU A CA 1
ATOM 817 C C . LEU A 1 100 ? 6.845 -18.610 -53.852 1.00 61.34 100 LEU A C 1
ATOM 819 O O . LEU A 1 100 ? 6.385 -19.086 -52.813 1.00 61.34 100 LEU A O 1
ATOM 823 N N . VAL A 1 101 ? 7.793 -19.235 -54.558 1.00 64.12 101 VAL A N 1
ATOM 824 C CA . VAL A 1 101 ? 8.353 -20.536 -54.151 1.00 64.12 101 VAL A CA 1
ATOM 825 C C . VAL A 1 101 ? 9.163 -20.395 -52.858 1.00 64.12 101 VAL A C 1
ATOM 827 O O . VAL A 1 101 ? 8.976 -21.195 -51.940 1.00 64.12 101 VAL A O 1
ATOM 830 N N . GLY A 1 102 ? 9.969 -19.332 -52.734 1.00 62.81 102 GLY A N 1
ATOM 831 C CA . GLY A 1 102 ? 10.736 -19.039 -51.519 1.00 62.81 102 GLY A CA 1
ATOM 832 C C . GLY A 1 102 ? 9.858 -18.821 -50.282 1.00 62.81 102 GLY A C 1
ATOM 833 O O . GLY A 1 102 ? 10.164 -19.348 -49.212 1.00 62.81 102 GLY A O 1
ATOM 834 N N . PHE A 1 103 ? 8.726 -18.124 -50.430 1.00 67.50 103 PHE A N 1
ATOM 835 C CA . PHE A 1 103 ? 7.782 -17.924 -49.327 1.00 67.50 103 PHE A CA 1
ATOM 836 C C . PHE A 1 103 ? 7.108 -19.238 -48.895 1.00 67.50 103 PHE A C 1
ATOM 838 O O . PHE A 1 103 ? 6.953 -19.482 -47.698 1.00 67.50 103 PHE A O 1
ATOM 845 N N . SER A 1 104 ? 6.784 -20.134 -49.837 1.00 64.44 104 SER A N 1
ATOM 846 C CA . SER A 1 104 ? 6.178 -21.435 -49.507 1.00 64.44 104 SER A CA 1
ATOM 847 C C . SER A 1 104 ? 7.128 -22.360 -48.728 1.00 64.44 104 SER A C 1
ATOM 849 O O . SER A 1 104 ? 6.723 -22.956 -47.730 1.00 64.44 104 SER A O 1
ATOM 851 N N . CYS A 1 105 ? 8.415 -22.415 -49.099 1.00 64.50 105 CYS A N 1
ATOM 852 C CA . CYS A 1 105 ? 9.412 -23.214 -48.380 1.00 64.50 105 CYS A CA 1
ATOM 853 C C . CYS A 1 105 ? 9.690 -22.662 -46.974 1.00 64.50 105 CYS A C 1
ATOM 855 O O . CYS A 1 105 ? 9.915 -23.433 -46.042 1.00 64.50 105 CYS A O 1
ATOM 857 N N . PHE A 1 106 ? 9.625 -21.339 -46.800 1.00 64.38 106 PHE A N 1
ATOM 858 C CA . PHE A 1 106 ? 9.853 -20.701 -45.506 1.00 64.38 106 PHE A CA 1
ATOM 859 C C . PHE A 1 106 ? 8.720 -20.982 -44.507 1.00 64.38 106 PHE A C 1
ATOM 861 O O . PHE A 1 106 ? 8.989 -21.276 -43.345 1.00 64.38 106 PHE A O 1
ATOM 868 N N . VAL A 1 107 ? 7.458 -20.983 -44.953 1.00 65.75 107 VAL A N 1
ATOM 869 C CA . VAL A 1 107 ? 6.302 -21.279 -44.084 1.00 65.75 107 VAL A CA 1
ATOM 870 C C . VAL A 1 107 ? 6.271 -22.754 -43.662 1.00 65.75 107 VAL A C 1
ATOM 872 O O . VAL A 1 107 ? 6.004 -23.049 -42.496 1.00 65.75 107 VAL A O 1
ATOM 875 N N . ILE A 1 108 ? 6.612 -23.680 -44.567 1.00 59.09 108 ILE A N 1
ATOM 876 C CA . ILE A 1 108 ? 6.667 -25.121 -44.261 1.00 59.09 108 ILE A CA 1
ATOM 877 C C . ILE A 1 108 ? 7.844 -25.436 -43.319 1.00 59.09 108 ILE A C 1
ATOM 879 O O . ILE A 1 108 ? 7.672 -26.175 -42.349 1.00 59.09 108 ILE A O 1
ATOM 883 N N . GLY A 1 109 ? 9.014 -24.818 -43.530 1.00 63.41 109 GLY A N 1
ATOM 884 C CA . GLY A 1 109 ? 10.164 -24.948 -42.626 1.00 63.41 109 GLY A CA 1
ATOM 885 C C . GLY A 1 109 ? 9.906 -24.377 -41.225 1.00 63.41 109 GLY A C 1
ATOM 886 O O . GLY A 1 109 ? 10.296 -24.983 -40.226 1.00 63.41 109 GLY A O 1
ATOM 887 N N . TRP A 1 110 ? 9.185 -23.254 -41.128 1.00 62.31 110 TRP A N 1
ATOM 888 C CA . TRP A 1 110 ? 8.846 -22.627 -39.845 1.00 62.31 110 TRP A CA 1
ATOM 889 C C . TRP A 1 110 ? 7.854 -23.470 -39.026 1.00 62.31 110 TRP A C 1
ATOM 891 O O . TRP A 1 110 ? 7.972 -23.543 -37.801 1.00 62.31 110 TRP A O 1
ATOM 901 N N . PHE A 1 111 ? 6.898 -24.145 -39.675 1.00 52.25 111 PHE A N 1
ATOM 902 C CA . PHE A 1 111 ? 5.957 -25.027 -38.976 1.00 52.25 111 PHE A CA 1
ATOM 903 C C . PHE A 1 111 ? 6.591 -26.357 -38.544 1.00 52.25 111 PHE A C 1
ATOM 905 O O . PHE A 1 111 ? 6.370 -26.774 -37.407 1.00 52.25 111 PHE A O 1
ATOM 912 N N . ALA A 1 112 ? 7.444 -26.974 -39.371 1.00 56.25 112 ALA A N 1
ATOM 913 C CA . ALA A 1 112 ? 8.130 -28.219 -39.011 1.00 56.25 112 ALA A CA 1
ATOM 914 C C . ALA A 1 112 ? 9.164 -28.031 -37.876 1.00 56.25 112 ALA A C 1
ATOM 916 O O . ALA A 1 112 ? 9.271 -28.875 -36.987 1.00 56.25 112 ALA A O 1
ATOM 917 N N . GLY A 1 113 ? 9.878 -26.897 -37.840 1.00 51.72 113 GLY A N 1
ATOM 918 C CA . GLY A 1 113 ? 10.853 -26.604 -36.778 1.00 51.72 113 GLY A CA 1
ATOM 919 C C . GLY A 1 113 ? 10.228 -26.272 -35.414 1.00 51.72 113 GLY A C 1
ATOM 920 O O . GLY A 1 113 ? 10.835 -26.517 -34.371 1.00 51.72 113 GLY A O 1
ATOM 921 N N . ARG A 1 114 ? 8.995 -25.746 -35.391 1.00 55.06 114 ARG A N 1
ATOM 922 C CA . ARG A 1 114 ? 8.317 -25.326 -34.152 1.00 55.06 114 ARG A CA 1
ATOM 923 C C . ARG A 1 114 ? 7.782 -26.498 -33.324 1.00 55.06 114 ARG A C 1
ATOM 925 O O . ARG A 1 114 ? 7.650 -26.357 -32.107 1.00 55.06 114 ARG A O 1
ATOM 932 N N . GLU A 1 115 ? 7.475 -27.633 -33.950 1.00 52.66 115 GLU A N 1
ATOM 933 C CA . GLU A 1 115 ? 7.043 -28.833 -33.221 1.00 52.66 115 GLU A CA 1
ATOM 934 C C . GLU A 1 115 ? 8.215 -29.680 -32.715 1.00 52.66 115 GLU A C 1
ATOM 936 O O . GLU A 1 115 ? 8.130 -30.206 -31.605 1.00 52.66 115 GLU A O 1
ATOM 941 N N . TYR A 1 116 ? 9.344 -29.719 -33.432 1.00 55.75 116 TYR A N 1
ATOM 942 C CA . TYR A 1 116 ? 10.526 -30.479 -33.004 1.00 55.75 116 TYR A CA 1
ATOM 943 C C . TYR A 1 116 ? 11.160 -29.916 -31.713 1.00 55.75 116 TYR A C 1
ATOM 945 O O . TYR A 1 116 ? 11.510 -30.673 -30.808 1.00 55.75 116 TYR A O 1
ATOM 953 N N . LEU A 1 117 ? 11.187 -28.585 -31.534 1.00 46.94 117 LEU A N 1
ATOM 954 C CA . LEU A 1 117 ? 11.744 -27.953 -30.322 1.00 46.94 117 LEU A CA 1
ATOM 955 C C . LEU A 1 117 ? 10.951 -28.223 -29.028 1.00 46.94 117 LEU A C 1
ATOM 957 O O . LEU A 1 117 ? 11.490 -28.056 -27.934 1.00 46.94 117 LEU A O 1
ATOM 961 N N . LYS A 1 118 ? 9.673 -28.621 -29.110 1.00 50.97 118 LYS A N 1
ATOM 962 C CA . LYS A 1 118 ? 8.863 -28.894 -27.907 1.00 50.97 118 LYS A CA 1
ATOM 963 C C . LYS A 1 118 ? 9.228 -30.217 -27.227 1.00 50.97 118 LYS A C 1
ATOM 965 O O . LYS A 1 118 ? 8.933 -30.364 -26.040 1.00 50.97 118 LYS A O 1
ATOM 970 N N . TYR A 1 119 ? 9.846 -31.156 -27.949 1.00 51.91 119 TYR A N 1
ATOM 971 C CA . TYR A 1 119 ? 10.173 -32.486 -27.429 1.00 51.91 119 TYR A CA 1
ATOM 972 C C . TYR A 1 119 ? 11.550 -32.546 -26.746 1.00 51.91 119 TYR A C 1
ATOM 974 O O . TYR A 1 119 ? 11.652 -33.146 -25.678 1.00 51.91 119 TYR A O 1
ATOM 982 N N . GLU A 1 120 ? 12.573 -31.851 -27.255 1.00 48.75 120 GLU A N 1
ATOM 983 C CA . GLU A 1 120 ? 13.914 -31.861 -26.634 1.00 48.75 120 GLU A CA 1
ATOM 984 C C . GLU A 1 120 ? 13.992 -31.064 -25.322 1.00 48.75 120 GLU A C 1
ATOM 986 O O . GLU A 1 120 ? 14.640 -31.500 -24.371 1.00 48.75 120 GLU A O 1
ATOM 991 N N . ILE A 1 121 ? 13.276 -29.937 -25.208 1.00 51.12 121 ILE A N 1
ATOM 992 C CA . ILE A 1 121 ? 13.340 -29.088 -24.001 1.00 51.12 121 ILE A CA 1
ATOM 993 C C . ILE A 1 121 ? 12.699 -29.783 -22.786 1.00 51.12 121 ILE A C 1
ATOM 995 O O . ILE A 1 121 ? 13.161 -29.606 -21.660 1.00 51.12 121 ILE A O 1
ATOM 999 N N . LYS A 1 122 ? 11.670 -30.618 -22.995 1.00 50.47 122 LYS A N 1
ATOM 1000 C CA . LYS A 1 122 ? 11.047 -31.393 -21.908 1.00 50.47 122 LYS A CA 1
ATOM 1001 C C . LYS A 1 122 ? 11.946 -32.527 -21.404 1.00 50.47 122 LYS A C 1
ATOM 1003 O O . LYS A 1 122 ? 11.984 -32.745 -20.198 1.00 50.47 122 LYS A O 1
ATOM 1008 N N . GLY A 1 123 ? 12.684 -33.195 -22.296 1.00 54.25 123 GLY A N 1
ATOM 1009 C CA . GLY A 1 123 ? 13.641 -34.244 -21.921 1.00 54.25 123 GLY A CA 1
ATOM 1010 C C . GLY A 1 123 ? 14.843 -33.684 -21.156 1.00 54.25 123 GLY A C 1
ATOM 1011 O O . GLY A 1 123 ? 15.140 -34.134 -20.050 1.00 54.25 123 GLY A O 1
ATOM 1012 N N . ALA A 1 124 ? 15.453 -32.614 -21.675 1.00 53.72 124 ALA A N 1
ATOM 1013 C CA . ALA A 1 124 ? 16.623 -31.987 -21.058 1.00 53.72 124 ALA A CA 1
ATOM 1014 C C . ALA A 1 124 ? 16.322 -31.351 -19.683 1.00 53.72 124 ALA A C 1
ATOM 1016 O O . ALA A 1 124 ? 17.178 -31.358 -18.798 1.00 53.72 124 ALA A O 1
ATOM 1017 N N . MET A 1 125 ? 15.099 -30.846 -19.457 1.00 51.28 125 MET A N 1
ATOM 1018 C CA . MET A 1 125 ? 14.679 -30.350 -18.136 1.00 51.28 125 MET A CA 1
ATOM 1019 C C . MET A 1 125 ? 14.363 -31.459 -17.124 1.00 51.28 125 MET A C 1
ATOM 1021 O O . MET A 1 125 ? 14.398 -31.187 -15.933 1.00 51.28 125 MET A O 1
ATOM 1025 N N . GLN A 1 126 ? 14.053 -32.694 -17.522 1.00 55.97 126 GLN A N 1
ATOM 1026 C CA . GLN A 1 126 ? 13.880 -33.773 -16.537 1.00 55.97 126 GLN A CA 1
ATOM 1027 C C . GLN A 1 126 ? 15.222 -34.388 -16.130 1.00 55.97 126 GLN A C 1
ATOM 1029 O O . GLN A 1 126 ? 15.427 -34.663 -14.949 1.00 55.97 126 GLN A O 1
ATOM 1034 N N . GLU A 1 127 ? 16.170 -34.508 -17.060 1.00 57.62 127 GLU A N 1
ATOM 1035 C CA . GLU A 1 127 ? 17.512 -35.030 -16.766 1.00 57.62 127 GLU A CA 1
ATOM 1036 C C . GLU A 1 127 ? 18.368 -34.054 -15.942 1.00 57.62 127 GLU A C 1
ATOM 1038 O O . GLU A 1 127 ? 19.096 -34.482 -15.048 1.00 57.62 127 GLU A O 1
ATOM 1043 N N . ALA A 1 128 ? 18.227 -32.739 -16.151 1.00 53.12 128 ALA A N 1
ATOM 1044 C CA . ALA A 1 128 ? 18.970 -31.732 -15.386 1.00 53.12 128 ALA A CA 1
ATOM 1045 C C . ALA A 1 128 ? 18.489 -31.565 -13.928 1.00 53.12 128 ALA A C 1
ATOM 1047 O O . ALA A 1 128 ? 19.237 -31.054 -13.094 1.00 53.12 128 ALA A O 1
ATOM 1048 N N . PHE A 1 129 ? 17.262 -31.994 -13.602 1.00 49.72 129 PHE A N 1
ATOM 1049 C CA . PHE A 1 129 ? 16.662 -31.829 -12.268 1.00 49.72 129 PHE A CA 1
ATOM 1050 C C . PHE A 1 129 ? 16.476 -33.146 -11.493 1.00 49.72 129 PHE A C 1
ATOM 1052 O O . PHE A 1 129 ? 16.248 -33.105 -10.284 1.00 49.72 129 PHE A O 1
ATOM 1059 N N . ALA A 1 130 ? 16.660 -34.307 -12.133 1.00 48.75 130 ALA A N 1
ATOM 1060 C CA . ALA A 1 130 ? 16.639 -35.616 -11.476 1.00 48.75 130 ALA A CA 1
ATOM 1061 C C . ALA A 1 130 ? 17.635 -35.787 -10.297 1.00 48.75 130 ALA A C 1
ATOM 1063 O O . ALA A 1 130 ? 17.253 -36.419 -9.308 1.00 48.75 130 ALA A O 1
ATOM 1064 N N . PRO A 1 131 ? 18.862 -35.213 -10.300 1.00 48.12 131 PRO A N 1
ATOM 1065 C CA . PRO A 1 131 ? 19.806 -35.425 -9.203 1.00 48.12 131 PRO A CA 1
ATOM 1066 C C . PRO A 1 131 ? 19.554 -34.551 -7.960 1.00 48.12 131 PRO A C 1
ATOM 1068 O O . PRO A 1 131 ? 20.275 -34.687 -6.974 1.00 48.12 131 PRO A O 1
ATOM 1071 N N . LEU A 1 132 ? 18.543 -33.669 -7.958 1.00 45.00 132 LEU A N 1
ATOM 1072 C CA . LEU A 1 132 ? 18.213 -32.815 -6.802 1.00 45.00 132 LEU A CA 1
ATOM 1073 C C . LEU A 1 132 ? 17.113 -33.390 -5.893 1.00 45.00 132 LEU A C 1
ATOM 1075 O O . LEU A 1 132 ? 16.850 -32.836 -4.826 1.00 45.00 132 LEU A O 1
ATOM 1079 N N . THR A 1 133 ? 16.486 -34.504 -6.279 1.00 48.72 133 THR A N 1
ATOM 1080 C CA . THR A 1 133 ? 15.364 -35.113 -5.541 1.00 48.72 133 THR A CA 1
ATOM 1081 C C . THR A 1 133 ? 15.712 -36.364 -4.734 1.00 48.72 133 THR A C 1
ATOM 1083 O O . THR A 1 133 ? 14.850 -36.869 -4.018 1.00 48.72 133 THR A O 1
ATOM 1086 N N . GLU A 1 134 ? 16.957 -36.844 -4.752 1.00 39.25 134 GLU A N 1
ATOM 1087 C CA . GLU A 1 134 ? 17.339 -38.039 -3.989 1.00 39.25 134 GLU A CA 1
ATOM 1088 C C . GLU A 1 134 ? 18.025 -37.677 -2.659 1.00 39.25 134 GLU A C 1
ATOM 1090 O O . GLU A 1 134 ? 19.247 -37.634 -2.518 1.00 39.25 134 GLU A O 1
ATOM 1095 N N . LYS A 1 135 ? 17.199 -37.408 -1.639 1.00 36.78 135 LYS A N 1
ATOM 1096 C CA . LYS A 1 135 ? 17.613 -37.456 -0.230 1.00 36.78 135 LYS A CA 1
ATOM 1097 C C . LYS A 1 135 ? 18.050 -38.888 0.112 1.00 36.78 135 LYS A C 1
ATOM 1099 O O . LYS A 1 135 ? 17.209 -39.777 0.212 1.00 36.78 135 LYS A O 1
ATOM 1104 N N . LYS A 1 136 ? 19.338 -39.093 0.398 1.00 34.47 136 LYS A N 1
ATOM 1105 C CA . LYS A 1 136 ? 19.800 -40.220 1.225 1.00 34.47 136 LYS A CA 1
ATOM 1106 C C . LYS A 1 136 ? 19.672 -39.845 2.703 1.00 34.47 136 LYS A C 1
ATOM 1108 O O . LYS A 1 136 ? 20.463 -39.060 3.217 1.00 34.47 136 LYS A O 1
ATOM 1113 N N . GLU A 1 137 ? 18.690 -40.426 3.384 1.00 38.91 137 GLU A N 1
ATOM 1114 C CA . GLU A 1 137 ? 18.680 -40.564 4.843 1.00 38.91 137 GLU A CA 1
ATOM 1115 C C . GLU A 1 137 ? 19.522 -41.777 5.245 1.00 38.91 137 GLU A C 1
ATOM 1117 O O . GLU A 1 137 ? 19.226 -42.884 4.806 1.00 38.91 137 GLU A O 1
ATOM 1122 N N . GLN A 1 138 ? 20.529 -41.580 6.102 1.00 31.17 138 GLN A N 1
ATOM 1123 C CA . GLN A 1 138 ? 21.099 -42.596 7.001 1.00 31.17 138 GLN A CA 1
ATOM 1124 C C . GLN A 1 138 ? 21.735 -41.911 8.241 1.00 31.17 138 GLN A C 1
ATOM 1126 O O . GLN A 1 138 ? 21.989 -40.708 8.206 1.00 31.17 138 GLN A O 1
ATOM 1131 N N . PRO A 1 139 ? 21.895 -42.626 9.375 1.00 33.72 139 PRO A N 1
ATOM 1132 C CA . PRO A 1 139 ? 21.337 -42.214 10.668 1.00 33.72 139 PRO A CA 1
ATOM 1133 C C . PRO A 1 139 ? 22.296 -41.513 11.650 1.00 33.72 139 PRO A C 1
ATOM 1135 O O . PRO A 1 139 ? 23.518 -41.545 11.540 1.00 33.72 139 PRO A O 1
ATOM 1138 N N . VAL A 1 140 ? 21.664 -40.935 12.676 1.00 30.52 140 VAL A N 1
ATOM 1139 C CA . VAL A 1 140 ? 22.201 -40.209 13.837 1.00 30.52 140 VAL A CA 1
ATOM 1140 C C . VAL A 1 140 ? 23.170 -41.041 14.694 1.00 30.52 140 VAL A C 1
ATOM 1142 O O . VAL A 1 140 ? 22.816 -42.113 15.183 1.00 30.52 140 VAL A O 1
ATOM 1145 N N . LYS A 1 141 ? 24.336 -40.462 15.020 1.00 30.22 141 LYS A N 1
ATOM 1146 C CA . LYS A 1 141 ? 25.075 -40.723 16.270 1.00 30.22 141 LYS A CA 1
ATOM 1147 C C . LYS A 1 141 ? 25.401 -39.397 16.967 1.00 30.22 141 LYS A C 1
ATOM 1149 O O . LYS A 1 141 ? 25.948 -38.486 16.354 1.00 30.22 141 LYS A O 1
ATOM 1154 N N . LYS A 1 142 ? 25.030 -39.308 18.250 1.00 33.00 142 LYS A N 1
ATOM 1155 C CA . LYS A 1 142 ? 25.385 -38.230 19.186 1.00 33.00 142 LYS A CA 1
ATOM 1156 C C . LYS A 1 142 ? 26.902 -38.205 19.406 1.00 33.00 142 LYS A C 1
ATOM 1158 O O . LYS A 1 142 ? 27.476 -39.270 19.603 1.00 33.00 142 LYS A O 1
ATOM 1163 N N . ASN A 1 143 ? 27.495 -37.009 19.429 1.00 30.03 143 ASN A N 1
ATOM 1164 C CA . ASN A 1 143 ? 28.349 -36.543 20.527 1.00 30.03 143 ASN A CA 1
ATOM 1165 C C . ASN A 1 143 ? 28.644 -35.033 20.406 1.00 30.03 143 ASN A C 1
ATOM 1167 O O . ASN A 1 143 ? 29.206 -34.545 19.435 1.00 30.03 143 ASN A O 1
ATOM 1171 N N . GLU A 1 144 ? 28.166 -34.344 21.435 1.00 34.62 144 GLU A N 1
ATOM 1172 C CA . GLU A 1 144 ? 28.557 -33.082 22.064 1.00 34.62 144 GLU A CA 1
ATOM 1173 C C . GLU A 1 144 ? 29.904 -32.437 21.659 1.00 34.62 144 GLU A C 1
ATOM 1175 O O . GLU A 1 144 ? 30.978 -32.975 21.908 1.00 34.62 144 GLU A O 1
ATOM 1180 N N . SER A 1 145 ? 29.843 -31.227 21.092 1.00 33.31 145 SER A N 1
ATOM 1181 C CA . SER A 1 145 ? 30.593 -30.033 21.541 1.00 33.31 145 SER A CA 1
ATOM 1182 C C . SER A 1 145 ? 30.289 -28.839 20.623 1.00 33.31 145 SER A C 1
ATOM 1184 O O . SER A 1 145 ? 30.432 -28.888 19.405 1.00 33.31 145 SER A O 1
ATOM 1186 N N . ASN A 1 146 ? 29.799 -27.761 21.232 1.00 29.84 146 ASN A N 1
ATOM 1187 C CA . ASN A 1 146 ? 29.523 -26.466 20.606 1.00 29.84 146 ASN A CA 1
ATOM 1188 C C . ASN A 1 146 ? 30.864 -25.791 20.219 1.00 29.84 146 ASN A C 1
ATOM 1190 O O . ASN A 1 146 ? 31.839 -25.961 20.953 1.00 29.84 146 ASN A O 1
ATOM 1194 N N . PRO A 1 147 ? 30.934 -24.992 19.136 1.00 37.03 147 PRO A N 1
ATOM 1195 C CA . PRO A 1 147 ? 30.412 -23.633 19.237 1.00 37.03 147 PRO A CA 1
ATOM 1196 C C . PRO A 1 147 ? 29.622 -23.157 18.003 1.00 37.03 147 PRO A C 1
ATOM 1198 O O . PRO A 1 147 ? 30.057 -23.238 16.861 1.00 37.03 147 PRO A O 1
ATOM 1201 N N . THR A 1 148 ? 28.458 -22.583 18.297 1.00 31.73 148 THR A N 1
ATOM 1202 C CA . THR A 1 148 ? 27.677 -21.573 17.564 1.00 31.73 148 THR A CA 1
ATOM 1203 C C . THR A 1 148 ? 28.297 -20.986 16.285 1.00 31.73 148 THR A C 1
ATOM 1205 O O . THR A 1 148 ? 29.313 -20.293 16.356 1.00 31.73 148 THR A O 1
ATOM 1208 N N . PRO A 1 149 ? 27.528 -20.992 15.182 1.00 32.69 149 PRO A N 1
ATOM 1209 C CA . PRO A 1 149 ? 27.453 -19.862 14.270 1.00 32.69 149 PRO A CA 1
ATOM 1210 C C . PRO A 1 149 ? 26.104 -19.152 14.438 1.00 32.69 149 PRO A C 1
ATOM 1212 O O . PRO A 1 149 ? 25.026 -19.699 14.204 1.00 32.69 149 PRO A O 1
ATOM 1215 N N . LYS A 1 150 ? 26.185 -17.890 14.861 1.00 31.95 150 LYS A N 1
ATOM 1216 C CA . LYS A 1 150 ? 25.098 -16.911 14.831 1.00 31.95 150 LYS A CA 1
ATOM 1217 C C . LYS A 1 150 ? 24.631 -16.658 13.386 1.00 31.95 150 LYS A C 1
ATOM 1219 O O . LYS A 1 150 ? 25.447 -16.329 12.538 1.00 31.95 150 LYS A O 1
ATOM 1224 N N . LYS A 1 151 ? 23.302 -16.668 13.218 1.00 37.22 151 LYS A N 1
ATOM 1225 C CA . LYS A 1 151 ? 22.456 -15.785 12.381 1.00 37.22 151 LYS A CA 1
ATOM 1226 C C . LYS A 1 151 ? 22.774 -15.633 10.880 1.00 37.22 151 LYS A C 1
ATOM 1228 O O . LYS A 1 151 ? 23.691 -14.923 10.495 1.00 37.22 151 LYS A O 1
ATOM 1233 N N . SER A 1 152 ? 21.798 -16.040 10.066 1.00 31.80 152 SER A N 1
ATOM 1234 C CA . SER A 1 152 ? 21.142 -15.122 9.121 1.00 31.80 152 SER A CA 1
ATOM 1235 C C . SER A 1 152 ? 19.726 -15.622 8.803 1.00 31.80 152 SER A C 1
ATOM 1237 O O . SER A 1 152 ? 19.464 -16.201 7.756 1.00 31.80 152 SER A O 1
ATOM 1239 N N . ASN A 1 153 ? 18.802 -15.428 9.747 1.00 37.72 153 ASN A N 1
ATOM 1240 C CA . ASN A 1 153 ? 17.388 -15.325 9.401 1.00 37.72 153 ASN A CA 1
ATOM 1241 C C . ASN A 1 153 ? 17.149 -13.846 9.102 1.00 37.72 153 ASN A C 1
ATOM 1243 O O . ASN A 1 153 ? 17.059 -13.044 10.032 1.00 37.72 153 ASN A O 1
ATOM 1247 N N . ALA A 1 154 ? 17.090 -13.480 7.824 1.00 35.72 154 ALA A N 1
ATOM 1248 C CA . ALA A 1 154 ? 16.530 -12.201 7.414 1.00 35.72 154 ALA A CA 1
ATOM 1249 C C . ALA A 1 154 ? 15.007 -12.289 7.585 1.00 35.72 154 ALA A C 1
ATOM 1251 O O . ALA A 1 154 ? 14.270 -12.676 6.681 1.00 35.72 154 ALA A O 1
ATOM 1252 N N . VAL A 1 155 ? 14.545 -12.016 8.802 1.00 42.72 155 VAL A N 1
ATOM 1253 C CA . VAL A 1 155 ? 13.147 -11.686 9.068 1.00 42.72 155 VAL A CA 1
ATOM 1254 C C . VAL A 1 155 ? 13.008 -10.212 8.697 1.00 42.72 155 VAL A C 1
ATOM 1256 O O . VAL A 1 155 ? 13.614 -9.363 9.347 1.00 42.72 155 VAL A O 1
ATOM 1259 N N . SER A 1 156 ? 12.307 -9.894 7.605 1.00 46.09 156 SER A N 1
ATOM 1260 C CA . SER A 1 156 ? 11.914 -8.509 7.335 1.00 46.09 156 SER A CA 1
ATOM 1261 C C . SER A 1 156 ? 10.749 -8.169 8.261 1.00 46.09 156 SER A C 1
ATOM 1263 O O . SER A 1 156 ? 9.584 -8.370 7.919 1.00 46.09 156 SER A O 1
ATOM 1265 N N . ASP A 1 157 ? 11.071 -7.726 9.471 1.00 57.53 157 ASP A N 1
ATOM 1266 C CA . ASP A 1 157 ? 10.069 -7.298 10.437 1.00 57.53 157 ASP A CA 1
ATOM 1267 C C . ASP A 1 157 ? 9.346 -6.049 9.907 1.00 57.53 157 ASP A C 1
ATOM 1269 O O . ASP A 1 157 ? 9.963 -5.038 9.563 1.00 57.53 157 ASP A O 1
ATOM 1273 N N . SER A 1 158 ? 8.017 -6.125 9.818 1.00 57.56 158 SER A N 1
ATOM 1274 C CA . SER A 1 158 ? 7.163 -4.961 9.576 1.00 57.56 158 SER A CA 1
ATOM 1275 C C . SER A 1 158 ? 7.479 -3.870 10.600 1.00 57.56 158 SER A C 1
ATOM 1277 O O . SER A 1 158 ? 7.453 -4.128 11.801 1.00 57.56 158 SER A O 1
ATOM 1279 N N . LYS A 1 159 ? 7.707 -2.632 10.134 1.00 74.81 159 LYS A N 1
ATOM 1280 C CA . LYS A 1 159 ? 7.907 -1.454 11.001 1.00 74.81 159 LYS A CA 1
ATOM 1281 C C . LYS A 1 159 ? 6.734 -1.230 11.970 1.00 74.81 159 LYS A C 1
ATOM 1283 O O . LYS A 1 159 ? 6.907 -0.596 13.006 1.00 74.81 159 LYS A O 1
ATOM 1288 N N . TRP A 1 160 ? 5.553 -1.742 11.633 1.00 83.62 160 TRP A N 1
ATOM 1289 C CA . TRP A 1 160 ? 4.326 -1.562 12.399 1.00 83.62 160 TRP A CA 1
ATOM 1290 C C . TRP A 1 160 ? 3.986 -2.811 13.224 1.00 83.62 160 TRP A C 1
ATOM 1292 O O . TRP A 1 160 ? 4.107 -3.924 12.698 1.00 83.62 160 TRP A O 1
ATOM 1302 N N . PRO A 1 161 ? 3.538 -2.653 14.484 1.00 91.31 161 PRO A N 1
ATOM 1303 C CA . PRO A 1 161 ? 3.026 -3.759 15.286 1.00 91.31 161 PRO A CA 1
ATOM 1304 C C . PRO A 1 161 ? 1.635 -4.201 14.810 1.00 91.31 161 PRO A C 1
ATOM 1306 O O . PRO A 1 161 ? 0.965 -3.503 14.054 1.00 91.31 161 PRO A O 1
ATOM 1309 N N . THR A 1 162 ? 1.172 -5.363 15.273 1.00 92.75 162 THR A N 1
ATOM 1310 C CA . THR A 1 162 ? -0.178 -5.893 14.982 1.00 92.75 162 THR A CA 1
ATOM 1311 C C . THR A 1 162 ? -1.287 -5.249 15.822 1.00 92.75 162 THR A C 1
ATOM 1313 O O . THR A 1 162 ? -2.426 -5.695 15.783 1.00 92.75 162 THR A O 1
ATOM 1316 N N . THR A 1 163 ? -0.956 -4.224 16.604 1.00 93.75 163 THR A N 1
ATOM 1317 C CA . THR A 1 163 ? -1.883 -3.370 17.357 1.00 93.75 163 THR A CA 1
ATOM 1318 C C . THR A 1 163 ? -1.649 -1.923 16.947 1.00 93.75 163 THR A C 1
ATOM 1320 O O . THR A 1 163 ? -0.558 -1.596 16.486 1.00 93.75 163 THR A O 1
ATOM 1323 N N . TRP A 1 164 ? -2.616 -1.032 17.161 1.00 95.75 164 TRP A N 1
ATOM 1324 C CA . TRP A 1 164 ? -2.451 0.380 16.814 1.00 95.75 164 TRP A CA 1
ATOM 1325 C C . TRP A 1 164 ? -1.230 1.024 17.479 1.00 95.75 164 TRP A C 1
ATOM 1327 O O . TRP A 1 164 ? -1.084 1.012 18.703 1.00 95.75 164 TRP A O 1
ATOM 1337 N N . ASN A 1 165 ? -0.369 1.620 16.658 1.00 95.19 165 ASN A N 1
ATOM 1338 C CA . ASN A 1 165 ? 0.755 2.437 17.085 1.00 95.19 165 ASN A CA 1
ATOM 1339 C C . ASN A 1 165 ? 0.549 3.880 16.630 1.00 95.19 165 ASN A C 1
ATOM 1341 O O . ASN A 1 165 ? 0.356 4.131 15.444 1.00 95.19 165 ASN A O 1
ATOM 1345 N N . TYR A 1 166 ? 0.607 4.809 17.580 1.00 94.12 166 TYR A N 1
ATOM 1346 C CA . TYR A 1 166 ? 0.416 6.234 17.341 1.00 94.12 166 TYR A CA 1
ATOM 1347 C C . TYR A 1 166 ? 1.763 6.942 17.410 1.00 94.12 166 TYR A C 1
ATOM 1349 O O . TYR A 1 166 ? 2.536 6.739 18.347 1.00 94.12 166 TYR A O 1
ATOM 1357 N N . THR A 1 167 ? 2.043 7.765 16.409 1.00 92.31 167 THR A N 1
ATOM 1358 C CA . THR A 1 167 ? 3.293 8.515 16.287 1.00 92.31 167 THR A CA 1
ATOM 1359 C C . THR A 1 167 ? 3.004 9.957 15.909 1.00 92.31 167 THR A C 1
ATOM 1361 O O . THR A 1 167 ? 2.069 10.223 15.155 1.00 92.31 167 THR A O 1
ATOM 1364 N N . THR A 1 168 ? 3.848 10.867 16.382 1.00 92.38 168 THR A N 1
ATOM 1365 C CA . THR A 1 168 ? 3.821 12.281 16.002 1.00 92.38 168 THR A CA 1
ATOM 1366 C C . THR A 1 168 ? 5.167 12.642 15.386 1.00 92.38 168 THR A C 1
ATOM 1368 O O . THR A 1 168 ? 6.219 12.291 15.919 1.00 92.38 168 THR A O 1
ATOM 1371 N N . SER A 1 169 ? 5.142 13.327 14.247 1.00 90.06 169 SER A N 1
ATOM 1372 C CA . SER A 1 169 ? 6.317 13.825 13.537 1.00 90.06 169 SER A CA 1
ATOM 1373 C C . SER A 1 169 ? 6.225 15.339 13.407 1.00 90.06 169 SER A C 1
ATOM 1375 O O . SER A 1 169 ? 5.258 15.854 12.849 1.00 90.06 169 SER A O 1
ATOM 1377 N N . ASN A 1 170 ? 7.235 16.045 13.906 1.00 91.81 170 ASN A N 1
ATOM 1378 C CA . ASN A 1 170 ? 7.288 17.503 13.880 1.00 91.81 170 ASN A CA 1
ATOM 1379 C C . ASN A 1 170 ? 8.178 17.981 12.722 1.00 91.81 170 ASN A C 1
ATOM 1381 O O . ASN A 1 170 ? 9.308 17.519 12.576 1.00 91.81 170 ASN A O 1
ATOM 1385 N N . ASP A 1 171 ? 7.676 18.911 11.911 1.00 90.19 171 ASP A N 1
ATOM 1386 C CA . ASP A 1 171 ? 8.458 19.706 10.960 1.00 90.19 171 ASP A CA 1
ATOM 1387 C C . ASP A 1 171 ? 8.838 21.022 11.645 1.00 90.19 171 ASP A C 1
ATOM 1389 O O . ASP A 1 171 ? 8.058 21.979 11.665 1.00 90.19 171 ASP A O 1
ATOM 1393 N N . GLU A 1 172 ? 10.038 21.055 12.227 1.00 93.50 172 GLU A N 1
ATOM 1394 C CA . GLU A 1 172 ? 10.565 22.215 12.956 1.00 93.50 172 GLU A CA 1
ATOM 1395 C C . GLU A 1 172 ? 10.733 23.451 12.063 1.00 93.50 172 GLU A C 1
ATOM 1397 O O . GLU A 1 172 ? 10.586 24.571 12.545 1.00 93.50 172 GLU A O 1
ATOM 1402 N N . MET A 1 173 ? 10.968 23.277 10.755 1.00 91.69 173 MET A N 1
ATOM 1403 C CA . MET A 1 173 ? 11.109 24.411 9.833 1.00 91.69 173 MET A CA 1
ATOM 1404 C C . MET A 1 173 ? 9.787 25.150 9.618 1.00 91.69 173 MET A C 1
ATOM 1406 O O . MET A 1 173 ? 9.793 26.347 9.341 1.00 91.69 173 MET A O 1
ATOM 1410 N N . ARG A 1 174 ? 8.652 24.445 9.706 1.00 94.88 174 ARG A N 1
ATOM 1411 C CA . ARG A 1 174 ? 7.309 25.016 9.493 1.00 94.88 174 ARG A CA 1
ATOM 1412 C C . ARG A 1 174 ? 6.492 25.139 10.776 1.00 94.88 174 ARG A C 1
ATOM 1414 O O . ARG A 1 174 ? 5.400 25.694 10.731 1.00 94.88 174 ARG A O 1
ATOM 1421 N N . GLY A 1 175 ? 6.993 24.616 11.897 1.00 90.19 175 GLY A N 1
ATOM 1422 C CA . GLY A 1 175 ? 6.267 24.570 13.167 1.00 90.19 175 GLY A CA 1
ATOM 1423 C C . GLY A 1 175 ? 4.989 23.729 13.097 1.00 90.19 175 GLY A C 1
ATOM 1424 O O . GLY A 1 175 ? 4.023 24.028 13.791 1.00 90.19 175 GLY A O 1
ATOM 1425 N N . THR A 1 176 ? 4.956 22.707 12.236 1.00 88.50 176 THR A N 1
ATOM 1426 C CA . THR A 1 176 ? 3.773 21.845 12.047 1.00 88.50 176 THR A CA 1
ATOM 1427 C C . THR A 1 176 ? 4.030 20.443 12.580 1.00 88.50 176 THR A C 1
ATOM 1429 O O . THR A 1 176 ? 5.150 19.945 12.483 1.00 88.50 176 THR A O 1
ATOM 1432 N N . SER A 1 177 ? 3.002 19.788 13.112 1.00 88.44 177 SER A N 1
ATOM 1433 C CA . SER A 1 177 ? 3.057 18.390 13.537 1.00 88.44 177 SER A CA 1
ATOM 1434 C C . SER A 1 177 ? 2.110 17.536 12.695 1.00 88.44 177 SER A C 1
ATOM 1436 O O . SER A 1 177 ? 1.000 17.945 12.357 1.00 88.44 177 SER A O 1
ATOM 1438 N N . ASN A 1 178 ? 2.561 16.336 12.341 1.00 89.62 178 ASN A N 1
ATOM 1439 C CA . ASN A 1 178 ? 1.750 15.315 11.696 1.00 89.62 178 ASN A CA 1
ATOM 1440 C C . ASN A 1 178 ? 1.607 14.132 12.644 1.00 89.62 178 ASN A C 1
ATOM 1442 O O . ASN A 1 178 ? 2.601 13.570 13.105 1.00 89.62 178 ASN A O 1
ATOM 1446 N N . GLU A 1 179 ? 0.375 13.732 12.899 1.00 92.25 179 GLU A N 1
ATOM 1447 C CA . GLU A 1 179 ? 0.050 12.533 13.655 1.00 92.25 179 GLU A CA 1
ATOM 1448 C C . GLU A 1 179 ? -0.189 11.385 12.681 1.00 92.25 179 GLU A C 1
ATOM 1450 O O . GLU A 1 179 ? -0.598 11.578 11.527 1.00 92.25 179 GLU A O 1
ATOM 1455 N N . SER A 1 180 ? 0.131 10.169 13.104 1.00 92.88 180 SER A N 1
ATOM 1456 C CA . SER A 1 180 ? -0.126 8.961 12.329 1.00 92.88 180 SER A CA 1
ATOM 1457 C C . SER A 1 180 ? -0.431 7.781 13.236 1.00 92.88 180 SER A C 1
ATOM 1459 O O . SER A 1 180 ? 0.240 7.589 14.248 1.00 92.88 180 SER A O 1
ATOM 1461 N N . ALA A 1 181 ? -1.420 6.987 12.844 1.00 94.94 181 ALA A N 1
ATOM 1462 C CA . ALA A 1 181 ? -1.784 5.726 13.468 1.00 94.94 181 ALA A CA 1
ATOM 1463 C C . ALA A 1 181 ? -1.516 4.600 12.471 1.00 94.94 181 ALA A C 1
ATOM 1465 O O . ALA A 1 181 ? -2.036 4.635 11.358 1.00 94.94 181 ALA A O 1
ATOM 1466 N N . GLY A 1 182 ? -0.708 3.613 12.847 1.00 95.06 182 GLY A N 1
ATOM 1467 C CA . GLY A 1 182 ? -0.348 2.502 11.973 1.00 95.06 182 GLY A CA 1
ATOM 1468 C C . GLY A 1 182 ? -0.525 1.141 12.631 1.00 95.06 182 GLY A C 1
ATOM 1469 O O . GLY A 1 182 ? -0.365 0.995 13.844 1.00 95.06 182 GLY A O 1
ATOM 1470 N N . ILE A 1 183 ? -0.844 0.144 11.812 1.00 96.69 183 ILE A N 1
ATOM 1471 C CA . ILE A 1 183 ? -1.026 -1.251 12.211 1.00 96.69 183 ILE A CA 1
ATOM 1472 C C . ILE A 1 183 ? -0.569 -2.191 11.088 1.00 96.69 183 ILE A C 1
ATOM 1474 O O . ILE A 1 183 ? -0.676 -1.868 9.907 1.00 96.69 183 ILE A O 1
ATOM 1478 N N . SER A 1 184 ? -0.045 -3.359 11.447 1.00 97.25 184 SER A N 1
ATOM 1479 C CA . SER A 1 184 ? 0.363 -4.423 10.523 1.00 97.25 184 SER A CA 1
ATOM 1480 C C . SER A 1 184 ? -0.650 -5.562 10.480 1.00 97.25 184 SER A C 1
ATOM 1482 O O . SER A 1 184 ? -1.364 -5.809 11.453 1.00 97.25 184 SER A O 1
ATOM 1484 N N . SER A 1 185 ? -0.683 -6.284 9.363 1.00 97.88 185 SER A N 1
ATOM 1485 C CA . SER A 1 185 ? -1.512 -7.467 9.187 1.00 97.88 185 SER A CA 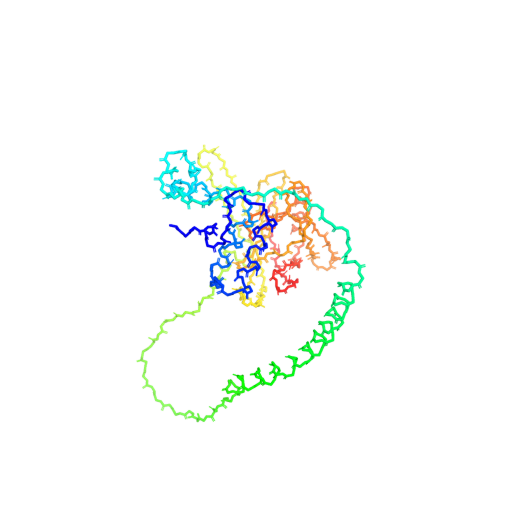1
ATOM 1486 C C . SER A 1 185 ? -1.147 -8.569 10.185 1.00 97.88 185 SER A C 1
ATOM 1488 O O . SER A 1 185 ? 0.013 -8.758 10.569 1.00 97.88 185 SER A O 1
ATOM 1490 N N . LEU A 1 186 ? -2.167 -9.320 10.597 1.00 97.25 186 LEU A N 1
ATOM 1491 C CA . LEU A 1 186 ? -2.058 -10.490 11.463 1.00 97.25 186 LEU A CA 1
ATOM 1492 C C . LEU A 1 186 ? -1.379 -11.652 10.736 1.00 97.25 186 LEU A C 1
ATOM 1494 O O . LEU A 1 186 ? -0.559 -12.355 11.323 1.00 97.25 186 LEU A O 1
ATOM 1498 N N . ASN A 1 187 ? -1.737 -11.853 9.466 1.00 96.38 187 ASN A N 1
ATOM 1499 C CA . ASN A 1 187 ? -1.141 -12.863 8.605 1.00 96.38 187 ASN A CA 1
ATOM 1500 C C . ASN A 1 187 ? 0.029 -12.297 7.798 1.00 96.38 187 ASN A C 1
ATOM 1502 O O . ASN A 1 187 ? 0.187 -11.087 7.613 1.00 96.38 187 ASN A O 1
ATOM 1506 N N . GLU A 1 188 ? 0.833 -13.231 7.313 1.00 95.31 188 GLU A N 1
ATOM 1507 C CA . GLU A 1 188 ? 1.977 -13.012 6.448 1.00 95.31 188 GLU A CA 1
ATOM 1508 C C . GLU A 1 188 ? 1.779 -13.863 5.200 1.00 95.31 188 GLU A C 1
ATOM 1510 O O . GLU A 1 188 ? 1.379 -15.024 5.289 1.00 95.31 188 GLU A O 1
ATOM 1515 N N . GLU A 1 189 ? 2.054 -13.279 4.044 1.00 96.12 189 GLU A N 1
ATOM 1516 C CA . GLU A 1 189 ? 1.915 -13.950 2.759 1.00 96.12 189 GLU A CA 1
ATOM 1517 C C . GLU A 1 189 ? 3.294 -14.356 2.257 1.00 96.12 189 GLU A C 1
ATOM 1519 O O . GLU A 1 189 ? 4.236 -13.561 2.286 1.00 96.12 189 GLU A O 1
ATOM 1524 N N . ASN A 1 190 ? 3.428 -15.601 1.801 1.00 93.56 190 ASN A N 1
ATOM 1525 C CA . ASN A 1 190 ? 4.668 -16.081 1.206 1.00 93.56 190 ASN A CA 1
ATOM 1526 C C . ASN A 1 190 ? 4.612 -15.890 -0.308 1.00 93.56 190 ASN A C 1
ATOM 1528 O O . ASN A 1 190 ? 3.842 -16.559 -1.001 1.00 93.56 190 ASN A O 1
ATOM 1532 N N . LEU A 1 191 ? 5.413 -14.957 -0.802 1.00 91.94 191 LEU A N 1
ATOM 1533 C CA . LEU A 1 191 ? 5.509 -14.618 -2.210 1.00 91.94 191 LEU A CA 1
ATOM 1534 C C . LEU A 1 191 ? 6.710 -15.306 -2.847 1.00 91.94 191 LEU A C 1
ATOM 1536 O O . LEU A 1 191 ? 7.726 -15.576 -2.202 1.00 91.94 191 LEU A O 1
ATOM 1540 N N . GLU A 1 192 ? 6.611 -15.534 -4.149 1.00 86.75 192 GLU A N 1
ATOM 1541 C CA . GLU A 1 192 ? 7.727 -16.023 -4.944 1.00 86.75 192 GLU A CA 1
ATOM 1542 C C . GLU A 1 192 ? 8.884 -15.011 -4.965 1.00 86.75 192 GLU A C 1
ATOM 1544 O O . GLU A 1 192 ? 8.724 -13.813 -4.685 1.00 86.75 192 GLU A O 1
ATOM 1549 N N . PHE A 1 193 ? 10.081 -15.504 -5.292 1.00 82.44 193 PHE A N 1
ATOM 1550 C CA . PHE A 1 193 ? 11.245 -14.650 -5.514 1.00 82.44 193 PHE A CA 1
ATOM 1551 C C . PHE A 1 193 ? 10.886 -13.551 -6.536 1.00 82.44 193 PHE A C 1
ATOM 1553 O O . PHE A 1 193 ? 10.325 -13.875 -7.584 1.00 82.44 193 PHE A O 1
ATOM 1560 N N . PRO A 1 194 ? 11.193 -12.266 -6.268 1.00 85.69 194 PRO A N 1
ATOM 1561 C CA . PRO A 1 194 ? 12.212 -11.768 -5.335 1.00 85.69 194 PRO A CA 1
ATOM 1562 C C . PRO A 1 194 ? 11.725 -11.365 -3.934 1.00 85.69 194 PRO A C 1
ATOM 1564 O O . PRO A 1 194 ? 12.530 -10.868 -3.150 1.00 85.69 194 PRO A O 1
ATOM 1567 N N . TYR A 1 195 ? 10.442 -11.533 -3.607 1.00 86.81 195 TYR A N 1
ATOM 1568 C CA . TYR A 1 195 ? 9.856 -10.890 -2.425 1.00 86.81 195 TYR A CA 1
ATOM 1569 C C . TYR A 1 195 ? 9.959 -11.745 -1.157 1.00 86.81 195 TYR A C 1
ATOM 1571 O O . TYR A 1 195 ? 10.391 -11.250 -0.118 1.00 86.81 195 TYR A O 1
ATOM 1579 N N . GLY A 1 196 ? 9.616 -13.034 -1.224 1.00 91.94 196 GLY A N 1
ATOM 1580 C CA . GLY A 1 196 ? 9.554 -13.887 -0.036 1.00 91.94 196 GLY A CA 1
ATOM 1581 C C . GLY A 1 196 ? 8.379 -13.517 0.874 1.00 91.94 196 GLY A C 1
ATOM 1582 O O . GLY A 1 196 ? 7.286 -13.208 0.407 1.00 91.94 196 GLY A O 1
ATOM 1583 N N . ARG A 1 197 ? 8.579 -13.557 2.193 1.00 92.81 197 ARG A N 1
ATOM 1584 C CA . ARG A 1 197 ? 7.496 -13.318 3.157 1.00 92.81 197 ARG A CA 1
ATOM 1585 C C . ARG A 1 197 ? 7.183 -11.833 3.294 1.00 92.81 197 ARG A C 1
ATOM 1587 O O . ARG A 1 197 ? 8.104 -11.040 3.462 1.00 92.81 197 ARG A O 1
ATOM 1594 N N . THR A 1 198 ? 5.906 -11.468 3.241 1.00 94.19 198 THR A N 1
ATOM 1595 C CA . THR A 1 198 ? 5.462 -10.073 3.283 1.00 94.19 198 THR A CA 1
ATOM 1596 C C . THR A 1 198 ? 4.284 -9.861 4.222 1.00 94.19 198 THR A C 1
ATOM 1598 O O . THR A 1 198 ? 3.414 -10.723 4.368 1.00 94.19 198 THR A O 1
ATOM 1601 N N . ARG A 1 199 ? 4.223 -8.668 4.812 1.00 96.06 199 ARG A N 1
ATOM 1602 C CA . ARG A 1 199 ? 3.045 -8.161 5.519 1.00 96.06 199 ARG A CA 1
ATOM 1603 C C . ARG A 1 199 ? 2.557 -6.879 4.879 1.00 96.06 199 ARG A C 1
ATOM 1605 O O . ARG A 1 199 ? 3.330 -6.140 4.267 1.00 96.06 199 ARG A O 1
ATOM 1612 N N . LEU A 1 200 ? 1.278 -6.600 5.088 1.00 97.00 200 LEU A N 1
ATOM 1613 C CA . LEU A 1 200 ? 0.669 -5.334 4.720 1.00 97.00 200 LEU A CA 1
ATOM 1614 C C . LEU A 1 200 ? 0.501 -4.485 5.977 1.00 97.00 200 LEU A C 1
ATOM 1616 O O . LEU A 1 200 ? 0.020 -4.965 6.999 1.00 97.00 200 LEU A O 1
ATOM 1620 N N . ALA A 1 201 ? 0.887 -3.222 5.905 1.00 96.75 201 ALA A N 1
ATOM 1621 C CA . ALA A 1 201 ? 0.609 -2.229 6.923 1.00 96.75 201 ALA A CA 1
ATOM 1622 C C . ALA A 1 201 ? -0.463 -1.261 6.429 1.00 96.75 201 ALA A C 1
ATOM 1624 O O . ALA A 1 201 ? -0.479 -0.883 5.256 1.00 96.75 201 ALA A O 1
ATOM 1625 N N . PHE A 1 202 ? -1.333 -0.850 7.342 1.00 96.19 202 PHE A N 1
ATOM 1626 C CA . PHE A 1 202 ? -2.323 0.197 7.147 1.00 96.19 202 PHE A CA 1
ATOM 1627 C C . PHE A 1 202 ? -1.968 1.379 8.041 1.00 96.19 202 PHE A C 1
ATOM 1629 O O . PHE A 1 202 ? -1.698 1.196 9.230 1.00 96.19 202 PHE A O 1
ATOM 1636 N N . VAL A 1 203 ? -1.938 2.579 7.468 1.00 94.38 203 VAL A N 1
ATOM 1637 C CA . VAL A 1 203 ? -1.559 3.805 8.168 1.00 94.38 203 VAL A CA 1
ATOM 1638 C C . VAL A 1 203 ? -2.559 4.906 7.850 1.00 94.38 203 VAL A C 1
ATOM 1640 O O . VAL A 1 203 ? -2.934 5.108 6.698 1.00 94.38 203 VAL A O 1
ATOM 1643 N N . ILE A 1 204 ? -2.962 5.638 8.880 1.00 93.81 204 ILE A N 1
ATOM 1644 C CA . ILE A 1 204 ? -3.790 6.837 8.788 1.00 93.81 204 ILE A CA 1
ATOM 1645 C C . ILE A 1 204 ? -2.931 8.011 9.246 1.00 93.81 204 ILE A C 1
ATOM 1647 O O . ILE A 1 204 ? -2.266 7.916 10.275 1.00 93.81 204 ILE A O 1
ATOM 1651 N N . SER A 1 205 ? -2.925 9.106 8.490 1.00 91.12 205 SER A N 1
ATOM 1652 C CA . SER A 1 205 ? -2.224 10.347 8.837 1.00 91.12 205 SER A CA 1
ATOM 1653 C C . SER A 1 205 ? -3.197 11.517 8.888 1.00 91.12 205 SER A C 1
ATOM 1655 O O . SER A 1 205 ? -4.155 11.549 8.125 1.00 91.12 205 SER A O 1
ATOM 1657 N N . ASN A 1 206 ? -2.952 12.503 9.752 1.00 86.56 206 ASN A N 1
ATOM 1658 C CA . ASN A 1 206 ? -3.822 13.677 9.920 1.00 86.56 206 ASN A CA 1
ATOM 1659 C C . ASN A 1 206 ? -3.657 14.738 8.812 1.00 86.56 206 ASN A C 1
ATOM 1661 O O . ASN A 1 206 ? -4.177 15.844 8.933 1.00 86.56 206 ASN A O 1
ATOM 1665 N N . LYS A 1 207 ? -2.938 14.416 7.731 1.00 72.19 207 LYS A N 1
ATOM 1666 C CA . LYS A 1 207 ? -2.865 15.259 6.533 1.00 72.19 207 LYS A CA 1
ATOM 1667 C C . LYS A 1 207 ? -4.203 15.235 5.783 1.00 72.19 207 LYS A C 1
ATOM 1669 O O . LYS A 1 207 ? -4.798 14.174 5.654 1.00 72.19 207 LYS A O 1
ATOM 1674 N N . GLY A 1 208 ? -4.638 16.386 5.260 1.00 61.66 208 GLY A N 1
ATOM 1675 C CA . GLY A 1 208 ? -5.887 16.528 4.490 1.00 61.66 208 GLY A CA 1
ATOM 1676 C C . GLY A 1 208 ? -7.133 16.808 5.346 1.00 61.66 208 GLY A C 1
ATOM 1677 O O . GLY A 1 208 ? -7.064 16.881 6.573 1.00 61.66 208 GLY A O 1
ATOM 1678 N N . GLN A 1 209 ? -8.292 16.993 4.705 1.00 56.06 209 GLN A N 1
ATOM 1679 C CA . GLN A 1 209 ? -9.568 17.194 5.407 1.00 56.06 209 GLN A CA 1
ATOM 1680 C C . GLN A 1 209 ? -10.108 15.850 5.922 1.00 56.06 209 GLN A C 1
ATOM 1682 O O . GLN A 1 209 ? -10.778 15.127 5.196 1.00 56.06 209 GLN A O 1
ATOM 1687 N N . GLY A 1 210 ? -9.816 15.513 7.182 1.00 61.56 210 GLY A N 1
ATOM 1688 C CA . GLY A 1 210 ? -10.327 14.296 7.838 1.00 61.56 210 GLY A CA 1
ATOM 1689 C C . GLY A 1 210 ? -9.332 13.135 7.941 1.00 61.56 210 GLY A C 1
ATOM 1690 O O . GLY A 1 210 ? -9.677 12.090 8.490 1.00 61.56 210 GLY A O 1
ATOM 1691 N N . GLY A 1 211 ? -8.093 13.347 7.492 1.00 78.44 211 GLY A N 1
ATOM 1692 C CA . GLY A 1 211 ? -7.022 12.357 7.492 1.00 78.44 211 GLY A CA 1
ATOM 1693 C C . GLY A 1 211 ? -7.002 11.484 6.235 1.00 78.44 211 GLY A C 1
ATOM 1694 O O . GLY A 1 211 ? -8.029 11.239 5.609 1.00 78.44 211 GLY A O 1
ATOM 1695 N N . VAL A 1 212 ? -5.813 11.006 5.874 1.00 86.62 212 VAL A N 1
ATOM 1696 C CA . VAL A 1 212 ? -5.567 10.182 4.683 1.00 86.62 212 VAL A CA 1
ATOM 1697 C C . VAL A 1 212 ? -5.117 8.791 5.104 1.00 86.62 212 VAL A C 1
ATOM 1699 O O . VAL A 1 212 ? -4.159 8.643 5.870 1.00 86.62 212 VAL A O 1
ATOM 1702 N N . GLY A 1 213 ? -5.809 7.776 4.587 1.00 91.50 213 GLY A N 1
ATOM 1703 C CA . GLY A 1 213 ? -5.460 6.368 4.761 1.00 91.50 213 GLY A CA 1
ATOM 1704 C C . GLY A 1 213 ? -4.572 5.860 3.626 1.00 91.50 213 GLY A C 1
ATOM 1705 O O . GLY A 1 213 ? -4.801 6.163 2.455 1.00 91.50 213 GLY A O 1
ATOM 1706 N N . PHE A 1 214 ? -3.566 5.053 3.950 1.00 94.12 214 PHE A N 1
ATOM 1707 C CA . PHE A 1 214 ? -2.750 4.372 2.953 1.00 94.12 214 PHE A CA 1
ATOM 1708 C C . PHE A 1 214 ? -2.296 2.985 3.410 1.00 94.12 214 PHE A C 1
ATOM 1710 O O . PHE A 1 214 ? -2.138 2.712 4.600 1.00 94.12 214 PHE A O 1
ATOM 1717 N N . PHE A 1 215 ? -2.056 2.109 2.438 1.00 95.94 215 PHE A N 1
ATOM 1718 C CA . PHE A 1 215 ? -1.459 0.796 2.645 1.00 95.94 215 PHE A CA 1
ATOM 1719 C C . PHE A 1 215 ? -0.029 0.764 2.125 1.00 95.94 215 PHE A C 1
ATOM 1721 O O . PHE A 1 215 ? 0.284 1.369 1.100 1.00 95.94 215 PHE A O 1
ATOM 1728 N N . THR A 1 216 ? 0.836 0.018 2.798 1.00 94.75 216 THR A N 1
ATOM 1729 C CA . THR A 1 216 ? 2.205 -0.231 2.343 1.00 94.75 216 THR A CA 1
ATOM 1730 C C . THR A 1 216 ? 2.631 -1.647 2.694 1.00 94.75 216 THR A C 1
ATOM 1732 O O . THR A 1 216 ? 2.216 -2.181 3.720 1.00 94.75 216 THR A O 1
ATOM 1735 N N . SER A 1 217 ? 3.412 -2.287 1.832 1.00 93.31 217 SER A N 1
ATOM 1736 C CA . SER A 1 217 ? 3.947 -3.623 2.093 1.00 93.31 217 SER A CA 1
ATOM 1737 C C . SER A 1 217 ? 5.360 -3.532 2.678 1.00 93.31 217 SER A C 1
ATOM 1739 O O . SER A 1 217 ? 6.037 -2.511 2.562 1.00 93.31 217 SER A O 1
ATOM 1741 N N . THR A 1 218 ? 5.844 -4.609 3.295 1.00 90.12 218 THR A N 1
ATOM 1742 C CA . THR A 1 218 ? 7.229 -4.657 3.795 1.00 90.12 218 THR A CA 1
ATOM 1743 C C . THR A 1 218 ? 8.275 -4.784 2.688 1.00 90.12 218 THR A C 1
ATOM 1745 O O . THR A 1 218 ? 9.405 -4.334 2.854 1.00 90.12 218 THR A O 1
ATOM 1748 N N . ASN A 1 219 ? 7.926 -5.450 1.589 1.00 89.19 219 ASN A N 1
ATOM 1749 C CA . ASN A 1 219 ? 8.873 -5.905 0.565 1.00 89.19 219 ASN A CA 1
ATOM 1750 C C . ASN A 1 219 ? 8.179 -6.381 -0.723 1.00 89.19 219 ASN A C 1
ATOM 1752 O O . ASN A 1 219 ? 8.772 -7.153 -1.466 1.00 89.19 219 ASN A O 1
ATOM 1756 N N . ALA A 1 220 ? 6.931 -5.983 -0.985 1.00 91.31 220 ALA A N 1
ATOM 1757 C CA . ALA A 1 220 ? 6.155 -6.467 -2.127 1.00 91.31 220 ALA A CA 1
ATOM 1758 C C . ALA A 1 220 ? 5.664 -5.319 -3.012 1.00 91.31 220 ALA A C 1
ATOM 1760 O O . ALA A 1 220 ? 5.088 -4.349 -2.526 1.00 91.31 220 ALA A O 1
ATOM 1761 N N . GLN A 1 221 ? 5.798 -5.463 -4.328 1.00 91.75 221 GLN A N 1
ATOM 1762 C CA . GLN A 1 221 ? 5.338 -4.422 -5.244 1.00 91.75 221 GLN A CA 1
ATOM 1763 C C . GLN A 1 221 ? 3.877 -4.615 -5.631 1.00 91.75 221 GLN A C 1
ATOM 1765 O O . GLN A 1 221 ? 3.478 -5.685 -6.100 1.00 91.75 221 GLN A O 1
ATOM 1770 N N . PHE A 1 222 ? 3.081 -3.553 -5.507 1.00 93.12 222 PHE A N 1
ATOM 1771 C CA . PHE A 1 222 ? 1.692 -3.579 -5.958 1.00 93.12 222 PHE A CA 1
ATOM 1772 C C . PHE A 1 222 ? 1.605 -3.526 -7.481 1.00 93.12 222 PHE A C 1
ATOM 1774 O O . PHE A 1 222 ? 2.237 -2.681 -8.131 1.00 93.12 222 PHE A O 1
ATOM 1781 N N . LYS A 1 223 ? 0.786 -4.413 -8.048 1.00 91.06 223 LYS A N 1
ATOM 1782 C CA . LYS A 1 223 ? 0.478 -4.457 -9.476 1.00 91.06 223 LYS A CA 1
ATOM 1783 C C . LYS A 1 223 ? -0.840 -3.746 -9.729 1.00 91.06 223 LYS A C 1
ATOM 1785 O O . LYS A 1 223 ? -1.907 -4.331 -9.585 1.00 91.06 223 LYS A O 1
ATOM 1790 N N . CYS A 1 224 ? -0.744 -2.497 -10.141 1.00 88.50 224 CYS A N 1
ATOM 1791 C CA . CYS A 1 224 ? -1.900 -1.722 -10.563 1.00 88.50 224 CYS A CA 1
ATOM 1792 C C . CYS A 1 224 ? -2.073 -1.860 -12.072 1.00 88.50 224 CYS A C 1
ATOM 1794 O O . CYS A 1 224 ? -1.107 -2.151 -12.781 1.00 88.50 224 CYS A O 1
ATOM 1796 N N . ASN A 1 225 ? -3.306 -1.723 -12.542 1.00 79.69 225 ASN A N 1
ATOM 1797 C CA . ASN A 1 225 ? -3.588 -1.778 -13.970 1.00 79.69 225 ASN A CA 1
ATOM 1798 C C . ASN A 1 225 ? -3.093 -0.489 -14.642 1.00 79.69 225 ASN A C 1
ATOM 1800 O O . ASN A 1 225 ? -2.797 0.492 -13.963 1.00 79.69 225 ASN A O 1
ATOM 1804 N N . ASP A 1 226 ? -3.068 -0.469 -15.974 1.00 73.50 226 ASP A N 1
ATOM 1805 C CA . ASP A 1 226 ? -2.709 0.717 -16.768 1.00 73.50 226 ASP A CA 1
ATOM 1806 C C . ASP A 1 226 ? -3.802 1.813 -16.743 1.00 73.50 226 ASP A C 1
ATOM 1808 O O . ASP A 1 226 ? -3.919 2.618 -17.665 1.00 73.50 226 ASP A O 1
ATOM 1812 N N . GLU A 1 227 ? -4.640 1.837 -15.703 1.00 84.12 227 GLU A N 1
ATOM 1813 C CA . GLU A 1 227 ? -5.633 2.882 -15.486 1.00 84.12 227 GLU A CA 1
ATOM 1814 C C . GLU A 1 227 ? -4.977 4.050 -14.751 1.00 84.12 227 GLU A C 1
ATOM 1816 O O . GLU A 1 227 ? -4.365 3.878 -13.695 1.00 84.12 227 GLU A O 1
ATOM 1821 N N . PHE A 1 228 ? -5.118 5.250 -15.310 1.00 84.06 228 PHE A N 1
ATOM 1822 C CA . PHE A 1 228 ? -4.572 6.470 -14.733 1.00 84.06 228 PHE A CA 1
ATOM 1823 C C . PHE A 1 228 ? -5.690 7.476 -14.465 1.00 84.06 228 PHE A C 1
ATOM 1825 O O . PHE A 1 228 ? -6.494 7.770 -15.349 1.00 84.06 228 PHE A O 1
ATOM 1832 N N . LYS A 1 229 ? -5.706 8.056 -13.263 1.00 79.38 229 LYS A N 1
ATOM 1833 C CA . LYS A 1 229 ? -6.559 9.197 -12.898 1.00 79.38 229 LYS A CA 1
ATOM 1834 C C . LYS A 1 229 ? -5.661 10.369 -12.535 1.00 79.38 229 LYS A C 1
ATOM 1836 O O . LYS A 1 229 ? -4.783 10.239 -11.687 1.00 79.38 229 LYS A O 1
ATOM 1841 N N . ASN A 1 230 ? -5.852 11.503 -13.209 1.00 81.69 230 ASN A N 1
ATOM 1842 C CA . ASN A 1 230 ? -5.065 12.726 -13.004 1.00 81.69 230 ASN A CA 1
ATOM 1843 C C . ASN A 1 230 ? -3.539 12.497 -13.064 1.00 81.69 230 ASN A C 1
ATOM 1845 O O . ASN A 1 230 ? -2.787 13.081 -12.292 1.00 81.69 230 ASN A O 1
ATOM 1849 N N . GLY A 1 231 ? -3.080 11.613 -13.959 1.00 80.38 231 GLY A N 1
ATOM 1850 C CA . GLY A 1 231 ? -1.657 11.276 -14.102 1.00 80.38 231 GLY A CA 1
ATOM 1851 C C . GLY A 1 231 ? -1.111 10.292 -13.061 1.00 80.38 231 GLY A C 1
ATOM 1852 O O . GLY A 1 231 ? 0.088 10.027 -13.053 1.00 80.38 231 GLY A O 1
ATOM 1853 N N . HIS A 1 232 ? -1.959 9.714 -12.207 1.00 83.19 232 HIS A N 1
ATOM 1854 C CA . HIS A 1 232 ? -1.563 8.724 -11.208 1.00 83.19 232 HIS A CA 1
ATOM 1855 C C . HIS A 1 232 ? -2.149 7.344 -11.505 1.00 83.19 232 HIS A C 1
ATOM 1857 O O . HIS A 1 232 ? -3.316 7.240 -11.878 1.00 83.19 232 HIS A O 1
ATOM 1863 N N . ALA A 1 233 ? -1.350 6.289 -11.316 1.00 87.62 233 ALA A N 1
ATOM 1864 C CA . ALA A 1 233 ? -1.794 4.910 -11.504 1.00 87.62 233 ALA A CA 1
ATOM 1865 C C . ALA A 1 233 ? -2.840 4.521 -10.448 1.00 87.62 233 ALA A C 1
ATOM 1867 O O . ALA A 1 233 ? -2.640 4.748 -9.251 1.00 87.62 233 ALA A O 1
ATOM 1868 N N . VAL A 1 234 ? -3.932 3.908 -10.896 1.00 89.88 234 VAL A N 1
ATOM 1869 C CA . VAL A 1 234 ? -5.061 3.497 -10.060 1.00 89.88 234 VAL A CA 1
ATOM 1870 C C . VAL A 1 234 ? -5.048 1.988 -9.873 1.00 89.88 234 VAL A C 1
ATOM 1872 O O . VAL A 1 234 ? -4.864 1.211 -10.811 1.00 89.88 234 VAL A O 1
ATOM 1875 N N . CYS A 1 235 ? -5.262 1.561 -8.637 1.00 91.88 235 CYS A N 1
ATOM 1876 C CA . CYS A 1 235 ? -5.320 0.163 -8.247 1.00 91.88 235 CYS A CA 1
ATOM 1877 C C . CYS A 1 235 ? -6.692 -0.105 -7.659 1.00 91.88 235 CYS A C 1
ATOM 1879 O O . CYS A 1 235 ? -7.102 0.550 -6.704 1.00 91.88 235 CYS A O 1
ATOM 1881 N N . LYS A 1 236 ? -7.376 -1.105 -8.202 1.00 93.00 236 LYS A N 1
ATOM 1882 C CA . LYS A 1 236 ? -8.594 -1.617 -7.594 1.00 93.00 236 LYS A CA 1
ATOM 1883 C C . LYS A 1 236 ? -8.220 -2.644 -6.537 1.00 93.00 236 LYS A C 1
ATOM 1885 O O . LYS A 1 236 ? -7.549 -3.626 -6.856 1.00 93.00 236 LYS A O 1
ATOM 1890 N N . ILE A 1 237 ? -8.644 -2.413 -5.303 1.00 95.56 237 ILE A N 1
ATOM 1891 C CA . ILE A 1 237 ? -8.452 -3.347 -4.190 1.00 95.56 237 ILE A CA 1
ATOM 1892 C C . ILE A 1 237 ? -9.807 -3.705 -3.588 1.00 95.56 237 ILE A C 1
ATOM 1894 O O . ILE A 1 237 ? -10.769 -2.947 -3.725 1.00 95.56 237 ILE A O 1
ATOM 1898 N N . ALA A 1 238 ? -9.893 -4.866 -2.946 1.00 97.31 238 ALA A N 1
ATOM 1899 C CA . ALA A 1 238 ? -11.091 -5.270 -2.222 1.00 97.31 238 ALA A CA 1
ATOM 1900 C C . ALA A 1 238 ? -10.876 -5.097 -0.721 1.00 97.31 238 ALA A C 1
ATOM 1902 O O . ALA A 1 238 ? -9.820 -5.433 -0.187 1.00 97.31 238 ALA A O 1
ATOM 1903 N N . VAL A 1 239 ? -11.890 -4.579 -0.042 1.00 97.50 239 VAL A N 1
ATOM 1904 C CA . VAL A 1 239 ? -11.908 -4.386 1.403 1.00 97.50 239 VAL A CA 1
ATOM 1905 C C . VAL A 1 239 ? -13.167 -5.010 1.978 1.00 97.50 239 VAL A C 1
ATOM 1907 O O . VAL A 1 239 ? -14.226 -5.028 1.354 1.00 97.50 239 VAL A O 1
ATOM 1910 N N . LYS A 1 240 ? -13.049 -5.557 3.181 1.00 97.94 240 LYS A N 1
ATOM 1911 C CA . LYS A 1 240 ? -14.171 -6.126 3.915 1.00 97.94 240 LYS A CA 1
ATOM 1912 C C . LYS A 1 240 ? -14.025 -5.794 5.389 1.00 97.94 240 LYS A C 1
ATOM 1914 O O . LYS A 1 240 ? -13.040 -6.180 6.018 1.00 97.94 240 LYS A O 1
ATOM 1919 N N . PHE A 1 241 ? -15.022 -5.104 5.926 1.00 97.81 241 PHE A N 1
ATOM 1920 C CA . PHE A 1 241 ? -15.136 -4.825 7.352 1.00 97.81 241 PHE A CA 1
ATOM 1921 C C . PHE A 1 241 ? -16.009 -5.887 8.015 1.00 97.81 241 PHE A C 1
ATOM 1923 O O . PHE A 1 241 ? -17.132 -6.132 7.576 1.00 97.81 241 PHE A O 1
ATOM 1930 N N . ASP A 1 242 ? -15.498 -6.521 9.067 1.00 97.19 242 ASP A N 1
ATOM 1931 C CA . ASP A 1 242 ? -16.191 -7.570 9.817 1.00 97.19 242 ASP A CA 1
ATOM 1932 C C . ASP A 1 242 ? -16.874 -8.610 8.896 1.00 97.19 242 ASP A C 1
ATOM 1934 O O . ASP A 1 242 ? -16.214 -9.309 8.121 1.00 97.19 242 ASP A O 1
ATOM 1938 N N . ASN A 1 243 ? -18.203 -8.713 8.977 1.00 95.44 243 ASN A N 1
ATOM 1939 C CA . ASN A 1 243 ? -19.026 -9.624 8.180 1.00 95.44 243 ASN A CA 1
ATOM 1940 C C . ASN A 1 243 ? -19.803 -8.909 7.062 1.00 95.44 243 ASN A C 1
ATOM 1942 O O . ASN A 1 243 ? -20.676 -9.523 6.449 1.00 95.44 243 ASN A O 1
ATOM 1946 N N . ASN A 1 244 ? -19.499 -7.637 6.794 1.00 96.06 244 ASN A N 1
ATOM 1947 C CA . ASN A 1 244 ? -20.161 -6.862 5.749 1.00 96.06 244 ASN A CA 1
ATOM 1948 C C . ASN A 1 244 ? -19.793 -7.390 4.348 1.00 96.06 244 ASN A C 1
ATOM 1950 O O . ASN A 1 244 ? -18.838 -8.166 4.201 1.00 96.06 244 ASN A O 1
ATOM 1954 N N . PRO A 1 245 ? -20.545 -7.004 3.302 1.00 97.25 245 PRO A N 1
ATOM 1955 C CA . PRO A 1 245 ? -20.181 -7.306 1.923 1.00 97.25 245 PRO A CA 1
ATOM 1956 C C . PRO A 1 245 ? -18.778 -6.803 1.560 1.00 97.25 245 PRO A C 1
ATOM 1958 O O . PRO A 1 245 ? -18.252 -5.878 2.175 1.00 97.25 245 PRO A O 1
ATOM 1961 N N . ILE A 1 246 ? -18.174 -7.428 0.547 1.00 97.69 246 ILE A N 1
ATOM 1962 C CA . ILE A 1 246 ? -16.903 -6.964 -0.015 1.00 97.69 246 ILE A CA 1
ATOM 1963 C C . ILE A 1 246 ? -17.161 -5.663 -0.777 1.00 97.69 246 ILE A C 1
ATOM 1965 O O . ILE A 1 246 ? -18.032 -5.612 -1.646 1.00 97.69 246 ILE A O 1
ATOM 1969 N N . GLU A 1 247 ? -16.369 -4.643 -0.480 1.00 95.94 247 GLU A N 1
ATOM 1970 C CA . GLU A 1 247 ? -16.354 -3.366 -1.181 1.00 95.94 247 GLU A CA 1
ATOM 1971 C C . GLU A 1 247 ? -15.099 -3.285 -2.052 1.00 95.94 247 GLU A C 1
ATOM 1973 O O . GLU A 1 247 ? -14.008 -3.671 -1.634 1.00 95.94 247 GLU A O 1
ATOM 1978 N N . TYR A 1 248 ? -15.242 -2.777 -3.273 1.00 94.69 248 TYR A N 1
ATOM 1979 C CA . TYR A 1 248 ? -14.113 -2.531 -4.165 1.00 94.69 248 TYR A CA 1
ATOM 1980 C C . TYR A 1 248 ? -13.821 -1.043 -4.201 1.00 94.69 248 TYR A C 1
ATOM 1982 O O . TYR A 1 248 ? -14.724 -0.244 -4.446 1.00 94.69 248 TYR A O 1
ATOM 1990 N N . ILE A 1 249 ? -12.561 -0.686 -3.982 1.00 93.00 249 ILE A N 1
ATOM 1991 C CA . ILE A 1 249 ? -12.139 0.705 -3.868 1.00 93.00 249 ILE A CA 1
ATOM 1992 C C . ILE A 1 249 ? -10.980 0.969 -4.816 1.00 93.00 249 ILE A C 1
ATOM 1994 O O . ILE A 1 249 ? -10.111 0.116 -5.017 1.00 93.00 249 ILE A O 1
ATOM 1998 N N . ASP A 1 250 ? -10.978 2.166 -5.386 1.00 92.31 250 ASP A N 1
ATOM 1999 C CA . ASP A 1 250 ? -9.885 2.653 -6.209 1.00 92.31 250 ASP A CA 1
ATOM 2000 C C . ASP A 1 250 ? -8.911 3.426 -5.314 1.00 92.31 250 ASP A C 1
ATOM 2002 O O . ASP A 1 250 ? -9.280 4.408 -4.670 1.00 92.31 250 ASP A O 1
ATOM 2006 N N . VAL A 1 251 ? -7.659 2.982 -5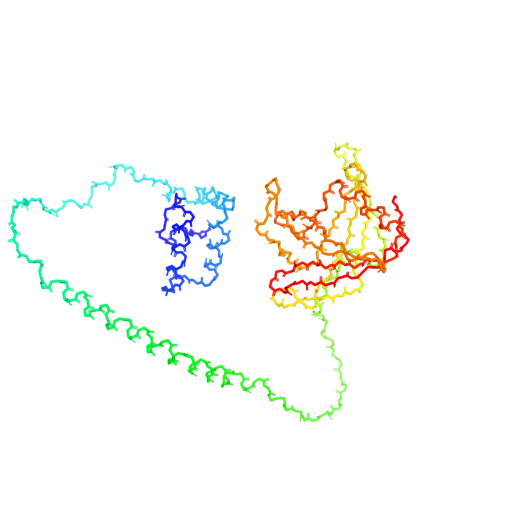.280 1.00 93.31 251 VAL A N 1
ATOM 2007 C CA . VAL A 1 251 ? -6.561 3.644 -4.566 1.00 93.31 251 VAL A CA 1
ATOM 2008 C C . VAL A 1 251 ? -5.491 4.087 -5.552 1.00 93.31 251 VAL A C 1
ATOM 2010 O O . VAL A 1 251 ? -5.276 3.465 -6.591 1.00 93.31 251 VAL A O 1
ATOM 2013 N N . ILE A 1 252 ? -4.803 5.171 -5.228 1.00 91.38 252 ILE A N 1
ATOM 2014 C CA . ILE A 1 252 ? -3.726 5.722 -6.041 1.00 91.38 252 ILE A CA 1
ATOM 2015 C C . ILE A 1 252 ? -2.407 5.086 -5.609 1.00 91.38 252 ILE A C 1
ATOM 2017 O O . ILE A 1 252 ? -1.986 5.226 -4.460 1.00 91.38 252 ILE A O 1
ATOM 2021 N N . LYS A 1 253 ? -1.697 4.436 -6.533 1.00 90.69 253 LYS A N 1
ATOM 2022 C CA . LYS A 1 253 ? -0.308 4.041 -6.286 1.00 90.69 253 LYS A CA 1
ATOM 2023 C C . LYS A 1 253 ? 0.594 5.254 -6.438 1.00 90.69 253 LYS A C 1
ATOM 2025 O O . LYS A 1 253 ? 0.659 5.873 -7.504 1.00 90.69 253 LYS A O 1
ATOM 2030 N N . LYS A 1 254 ? 1.344 5.574 -5.386 1.00 85.75 254 LYS A N 1
ATOM 2031 C CA . LYS A 1 254 ? 2.404 6.579 -5.481 1.00 85.75 254 LYS A CA 1
ATOM 2032 C C . LYS A 1 254 ? 3.535 6.031 -6.352 1.00 85.75 254 LYS A C 1
ATOM 2034 O O . LYS A 1 254 ? 4.067 4.958 -6.071 1.00 85.75 254 LYS A O 1
ATOM 2039 N N . MET A 1 255 ? 3.887 6.778 -7.402 1.00 69.75 255 MET A N 1
ATOM 2040 C CA . MET A 1 255 ? 4.998 6.442 -8.301 1.00 69.75 255 MET A CA 1
ATOM 2041 C C . MET A 1 255 ? 6.274 6.151 -7.499 1.00 69.75 255 MET A C 1
ATOM 2043 O O . MET A 1 255 ? 6.529 6.810 -6.492 1.00 69.75 255 MET A O 1
ATOM 2047 N N . ASP A 1 256 ? 7.015 5.125 -7.927 1.00 70.25 256 ASP A N 1
ATOM 2048 C CA . ASP A 1 256 ? 8.266 4.645 -7.317 1.00 70.25 256 ASP A CA 1
ATOM 2049 C C . ASP A 1 256 ? 8.186 4.218 -5.842 1.00 70.25 256 ASP A C 1
ATOM 2051 O O . ASP A 1 256 ? 9.207 4.070 -5.171 1.00 70.25 256 ASP A O 1
ATOM 2055 N N . SER A 1 257 ? 6.977 3.977 -5.329 1.00 77.56 257 SER A N 1
ATOM 2056 C CA . SER A 1 257 ? 6.771 3.474 -3.974 1.00 77.56 257 SER A CA 1
ATOM 2057 C C . SER A 1 257 ? 5.781 2.317 -3.934 1.00 77.56 257 SER A C 1
ATOM 2059 O O . SER A 1 257 ? 4.847 2.232 -4.737 1.00 77.56 257 SER A O 1
ATOM 2061 N N . ASP A 1 258 ? 5.943 1.465 -2.928 1.00 85.94 258 ASP A N 1
ATOM 2062 C CA . ASP A 1 258 ? 4.986 0.415 -2.589 1.00 85.94 258 ASP A CA 1
ATOM 2063 C C . ASP A 1 258 ? 3.975 0.955 -1.573 1.00 85.94 258 ASP A C 1
ATOM 2065 O O . ASP A 1 258 ? 3.825 0.446 -0.459 1.00 85.94 258 ASP A O 1
ATOM 2069 N N . ILE A 1 259 ? 3.322 2.058 -1.958 1.00 92.00 259 ILE A N 1
ATOM 2070 C CA . ILE A 1 259 ? 2.304 2.753 -1.171 1.00 92.00 259 ILE A CA 1
ATOM 2071 C C . ILE A 1 259 ? 1.049 2.944 -2.025 1.00 92.00 259 ILE A C 1
ATOM 2073 O O . ILE A 1 259 ? 1.103 3.495 -3.129 1.00 92.00 259 ILE A O 1
ATOM 2077 N N . LEU A 1 260 ? -0.085 2.511 -1.479 1.00 94.31 260 LEU A N 1
ATOM 2078 C CA . LEU A 1 260 ? -1.424 2.713 -2.023 1.00 94.31 260 LEU A CA 1
ATOM 2079 C C . LEU A 1 260 ? -2.156 3.737 -1.164 1.00 94.31 260 LEU A C 1
ATOM 2081 O O . LEU A 1 260 ? -2.453 3.462 -0.006 1.00 94.31 260 LEU A O 1
ATOM 2085 N N . VAL A 1 261 ? -2.441 4.905 -1.721 1.00 93.19 261 VAL A N 1
ATOM 2086 C CA . VAL A 1 261 ? -3.074 6.027 -1.026 1.00 93.19 261 VAL A CA 1
ATOM 2087 C C . VAL A 1 261 ? -4.550 6.087 -1.403 1.00 93.19 261 VAL A C 1
ATOM 2089 O O . VAL A 1 261 ? -4.894 6.019 -2.582 1.00 93.19 261 VAL A O 1
ATOM 2092 N N . MET A 1 262 ? -5.430 6.197 -0.414 1.00 91.94 262 MET A N 1
ATOM 2093 C CA . MET A 1 262 ? -6.850 6.449 -0.653 1.00 91.94 262 MET A CA 1
ATOM 2094 C C . MET A 1 262 ? -7.058 7.910 -1.051 1.00 91.94 262 MET A C 1
ATOM 2096 O O . MET A 1 262 ? -6.359 8.792 -0.560 1.00 91.94 262 MET A O 1
ATOM 2100 N N . ASP A 1 263 ? -8.033 8.173 -1.918 1.00 85.06 263 ASP A N 1
ATOM 2101 C CA . ASP A 1 263 ? -8.476 9.544 -2.180 1.00 85.06 263 ASP A CA 1
ATOM 2102 C C . ASP A 1 263 ? -8.993 10.208 -0.889 1.00 85.06 263 ASP A C 1
ATOM 2104 O O . ASP A 1 263 ? -9.564 9.529 -0.028 1.00 85.06 263 ASP A O 1
ATOM 2108 N N . ASP A 1 264 ? -8.814 11.522 -0.749 1.00 79.50 264 ASP A N 1
ATOM 2109 C CA . ASP A 1 264 ? -9.219 12.278 0.444 1.00 79.50 264 ASP A CA 1
ATOM 2110 C C . ASP A 1 264 ? -10.719 12.108 0.745 1.00 79.50 264 ASP A C 1
ATOM 2112 O O . ASP A 1 264 ? -11.107 11.896 1.897 1.00 79.50 264 ASP A O 1
ATOM 2116 N N . SER A 1 265 ? -11.573 12.122 -0.287 1.00 77.94 265 SER A N 1
ATOM 2117 C CA . SER A 1 265 ? -13.026 11.984 -0.118 1.00 77.94 265 SER A CA 1
ATOM 2118 C C . SER A 1 265 ? -13.426 10.593 0.381 1.00 77.94 265 SER A C 1
ATOM 2120 O O . SER A 1 265 ? -14.312 10.455 1.231 1.00 77.94 265 SER A O 1
ATOM 2122 N N . TYR A 1 266 ? -12.737 9.552 -0.094 1.00 84.38 266 TYR A N 1
ATOM 2123 C CA . TYR A 1 266 ? -12.972 8.178 0.340 1.00 84.38 266 TYR A CA 1
ATOM 2124 C C . TYR A 1 266 ? -12.363 7.896 1.720 1.00 84.38 266 TYR A C 1
ATOM 2126 O O . TYR A 1 266 ? -12.958 7.174 2.525 1.00 84.38 266 TYR A O 1
ATOM 2134 N N . SER A 1 267 ? -11.213 8.509 2.026 1.00 88.81 267 SER A N 1
ATOM 2135 C CA . SER A 1 267 ? -10.485 8.327 3.286 1.00 88.81 267 SER A CA 1
ATOM 2136 C C . SER A 1 267 ? -11.365 8.609 4.500 1.00 88.81 267 SER A C 1
ATOM 2138 O O . SER A 1 267 ? -11.408 7.792 5.416 1.00 88.81 267 SER A O 1
ATOM 2140 N N . ALA A 1 268 ? -12.142 9.695 4.491 1.00 86.75 268 ALA A N 1
ATOM 2141 C CA . ALA A 1 268 ? -13.025 10.036 5.609 1.00 86.75 268 ALA A CA 1
ATOM 2142 C C . ALA A 1 268 ? -14.062 8.933 5.908 1.00 86.75 268 ALA A C 1
ATOM 2144 O O . ALA A 1 268 ? -14.267 8.557 7.065 1.00 86.75 268 ALA A O 1
ATOM 2145 N N . THR A 1 269 ? -14.688 8.374 4.868 1.00 89.06 269 THR A N 1
ATOM 2146 C CA . THR A 1 269 ? -15.666 7.282 5.012 1.00 89.06 269 THR A CA 1
ATOM 2147 C C . THR A 1 269 ? -14.988 6.001 5.489 1.00 89.06 269 THR A C 1
ATOM 2149 O O . THR A 1 269 ? -15.464 5.354 6.422 1.00 89.06 269 THR A O 1
ATOM 2152 N N . PHE A 1 270 ? -13.831 5.669 4.913 1.00 92.94 270 PHE A N 1
ATOM 2153 C CA . PHE A 1 270 ? -13.061 4.492 5.304 1.00 92.94 270 PHE A CA 1
ATOM 2154 C C . PHE A 1 270 ? -12.621 4.554 6.774 1.00 92.94 270 PHE A C 1
ATOM 2156 O O . PHE A 1 270 ? -12.784 3.584 7.510 1.00 92.94 270 PHE A O 1
ATOM 2163 N N . ILE A 1 271 ? -12.121 5.705 7.233 1.00 91.69 271 ILE A N 1
ATOM 2164 C CA . ILE A 1 271 ? -11.697 5.926 8.624 1.00 91.69 271 ILE A CA 1
ATOM 2165 C C . ILE A 1 271 ? -12.887 5.800 9.586 1.00 91.69 271 ILE A C 1
ATOM 2167 O O . ILE A 1 271 ? -12.748 5.222 10.665 1.00 91.69 271 ILE A O 1
ATOM 2171 N N . ASN A 1 272 ? -14.078 6.268 9.201 1.00 90.50 272 ASN A N 1
ATOM 2172 C CA . ASN A 1 272 ? -15.288 6.063 10.004 1.00 90.50 272 ASN A CA 1
ATOM 2173 C C . ASN A 1 272 ? -15.657 4.579 10.129 1.00 90.50 272 ASN A C 1
ATOM 2175 O O . ASN A 1 272 ? -15.983 4.126 11.228 1.00 90.50 272 ASN A O 1
ATOM 2179 N N . ASN A 1 273 ? -15.525 3.801 9.052 1.00 93.50 273 ASN A N 1
ATOM 2180 C CA . ASN A 1 273 ? -15.713 2.351 9.117 1.00 93.50 273 ASN A CA 1
ATOM 2181 C C . ASN A 1 273 ? -14.683 1.709 10.058 1.00 93.50 273 ASN A C 1
ATOM 2183 O O . ASN A 1 273 ? -15.069 0.920 10.920 1.00 93.50 273 ASN A O 1
ATOM 2187 N N . VAL A 1 274 ? -13.411 2.125 9.988 1.00 95.00 274 VAL A N 1
ATOM 2188 C CA . VAL A 1 274 ? -12.343 1.659 10.893 1.00 95.00 274 VAL A CA 1
ATOM 2189 C C . VAL A 1 274 ? -12.664 1.943 12.367 1.00 95.00 274 VAL A C 1
ATOM 2191 O O . VAL A 1 274 ? -12.400 1.093 13.210 1.00 95.00 274 VAL A O 1
ATOM 2194 N N . ARG A 1 275 ? -13.273 3.092 12.699 1.00 92.75 275 ARG A N 1
ATOM 2195 C CA . ARG A 1 275 ? -13.690 3.417 14.083 1.00 92.75 275 ARG A CA 1
ATOM 2196 C C . ARG A 1 275 ? -14.782 2.489 14.626 1.00 92.75 275 ARG A C 1
ATOM 2198 O O . ARG A 1 275 ? -14.860 2.295 15.835 1.00 92.75 275 ARG A O 1
ATOM 2205 N N . SER A 1 276 ? -15.649 1.972 13.758 1.00 93.44 276 SER A N 1
ATOM 2206 C CA . SER A 1 276 ? -16.818 1.173 14.159 1.00 93.44 276 SER A CA 1
ATOM 2207 C C . SER A 1 276 ? -16.588 -0.340 14.104 1.00 93.44 276 SER A C 1
ATOM 2209 O O . SER A 1 276 ? -17.211 -1.087 14.861 1.00 93.44 276 SER A O 1
ATOM 2211 N N . ALA A 1 277 ? -15.699 -0.786 13.219 1.00 96.69 277 ALA A N 1
ATOM 2212 C CA . ALA A 1 277 ? -15.441 -2.190 12.945 1.00 96.69 277 ALA A CA 1
ATOM 2213 C C . ALA A 1 277 ? -14.347 -2.771 13.851 1.00 96.69 277 ALA A C 1
ATOM 2215 O O . ALA A 1 277 ? -13.563 -2.054 14.473 1.00 96.69 277 ALA A O 1
ATOM 2216 N N . LYS A 1 278 ? -14.272 -4.104 13.916 1.00 97.00 278 LYS A N 1
ATOM 2217 C CA . LYS A 1 278 ? -13.237 -4.816 14.693 1.00 97.00 278 LYS A CA 1
ATOM 2218 C C . LYS A 1 278 ? -12.212 -5.499 13.804 1.00 97.00 278 LYS A C 1
ATOM 2220 O O . LYS A 1 278 ? -11.053 -5.625 14.183 1.00 97.00 278 LYS A O 1
ATOM 2225 N N . LYS A 1 279 ? -12.625 -5.944 12.623 1.00 97.69 279 LYS A N 1
ATOM 2226 C CA . LYS A 1 279 ? -11.782 -6.653 11.665 1.00 97.69 279 LYS A CA 1
ATOM 2227 C C . LYS A 1 279 ? -11.820 -5.956 10.321 1.00 97.69 279 LYS A C 1
ATOM 2229 O O . LYS A 1 279 ? -12.881 -5.561 9.844 1.00 97.69 279 LYS A O 1
ATOM 2234 N N . LEU A 1 280 ? -10.658 -5.886 9.693 1.00 98.31 280 LEU A N 1
ATOM 2235 C CA . LEU A 1 280 ? -10.509 -5.454 8.314 1.00 98.31 280 LEU A CA 1
ATOM 2236 C C . LEU A 1 280 ? -9.775 -6.550 7.547 1.00 98.31 280 LEU A C 1
ATOM 2238 O O . LEU A 1 280 ? -8.741 -7.042 7.993 1.00 98.31 280 LEU A O 1
ATOM 2242 N N . MET A 1 281 ? -10.304 -6.921 6.390 1.00 98.31 281 MET A N 1
ATOM 2243 C CA . MET A 1 281 ? -9.621 -7.755 5.412 1.00 98.31 281 MET A CA 1
ATOM 2244 C C . MET A 1 281 ? -9.417 -6.943 4.140 1.00 98.31 281 MET A C 1
ATOM 2246 O O . MET A 1 281 ? -10.343 -6.281 3.674 1.00 98.31 281 MET A O 1
ATOM 2250 N N . VAL A 1 282 ? -8.206 -6.984 3.599 1.00 98.19 282 VAL A N 1
ATOM 2251 C CA . VAL A 1 282 ? -7.815 -6.245 2.399 1.00 98.19 282 VAL A CA 1
ATOM 2252 C C . VAL A 1 282 ? -7.197 -7.218 1.414 1.00 98.19 282 VAL A C 1
ATOM 2254 O O . VAL A 1 282 ? -6.266 -7.941 1.760 1.00 98.19 282 VAL A O 1
ATOM 2257 N N . GLU A 1 283 ? -7.689 -7.222 0.185 1.00 98.00 283 GLU A N 1
ATOM 2258 C CA . GLU A 1 283 ? -7.091 -7.950 -0.923 1.00 98.00 283 GLU A CA 1
ATOM 2259 C C . GLU A 1 283 ? -6.434 -6.966 -1.888 1.00 98.00 283 GLU A C 1
ATOM 2261 O O . GLU A 1 283 ? -7.097 -6.094 -2.456 1.00 98.00 283 GLU A O 1
ATOM 2266 N N . VAL A 1 284 ? -5.126 -7.122 -2.081 1.00 96.50 284 VAL A N 1
ATOM 2267 C CA . VAL A 1 284 ? -4.310 -6.246 -2.927 1.00 96.50 284 VAL A CA 1
ATOM 2268 C C . VAL A 1 284 ? -3.619 -7.043 -4.036 1.00 96.50 284 VAL A C 1
ATOM 2270 O O . VAL A 1 284 ? -3.123 -8.145 -3.782 1.00 96.50 284 VAL A O 1
ATOM 2273 N N . PRO A 1 285 ? -3.541 -6.505 -5.265 1.00 94.94 285 PRO A N 1
ATOM 2274 C CA . PRO A 1 285 ? -2.822 -7.145 -6.355 1.00 94.94 285 PRO A CA 1
ATOM 2275 C C . PRO A 1 285 ? -1.308 -6.965 -6.190 1.00 94.94 285 PRO A C 1
ATOM 2277 O O . PRO A 1 285 ? -0.797 -5.844 -6.124 1.00 94.94 285 PRO A O 1
ATOM 2280 N N . ILE A 1 286 ? -0.571 -8.073 -6.178 1.00 94.12 286 ILE A N 1
ATOM 2281 C CA . ILE A 1 286 ? 0.888 -8.109 -6.053 1.00 94.12 286 ILE A CA 1
ATOM 2282 C C . ILE A 1 286 ? 1.518 -8.522 -7.385 1.00 94.12 286 ILE A C 1
ATOM 2284 O O . ILE A 1 286 ? 1.055 -9.434 -8.082 1.00 94.12 286 ILE A O 1
ATOM 2288 N N . PHE A 1 287 ? 2.599 -7.840 -7.759 1.00 91.81 287 PHE A N 1
ATOM 2289 C CA . PHE A 1 287 ? 3.345 -8.121 -8.980 1.00 91.81 287 PHE A CA 1
ATOM 2290 C C . PHE A 1 287 ? 3.821 -9.578 -9.008 1.00 91.81 287 PHE A C 1
ATOM 2292 O O . PHE A 1 287 ? 4.374 -10.089 -8.038 1.00 91.81 287 PHE A O 1
ATOM 2299 N N . GLN A 1 288 ? 3.528 -10.265 -10.118 1.00 90.88 288 GLN A N 1
ATOM 2300 C CA . GLN A 1 288 ? 3.830 -11.687 -10.360 1.00 90.88 288 GLN A CA 1
ATOM 2301 C C . GLN A 1 288 ? 3.227 -12.706 -9.373 1.00 90.88 288 GLN A C 1
ATOM 2303 O O . GLN A 1 288 ? 3.371 -13.897 -9.602 1.00 90.88 288 GLN A O 1
ATOM 2308 N N . ASN A 1 289 ? 2.491 -12.275 -8.345 1.00 93.44 289 ASN A N 1
ATOM 2309 C CA . ASN A 1 289 ? 1.942 -13.162 -7.309 1.00 93.44 289 ASN A CA 1
ATOM 2310 C C . ASN A 1 289 ? 0.405 -13.158 -7.248 1.00 93.44 289 ASN A C 1
ATOM 2312 O O . ASN A 1 289 ? -0.184 -13.876 -6.440 1.00 93.44 289 ASN A O 1
ATOM 2316 N N . GLY A 1 290 ? -0.247 -12.364 -8.103 1.00 93.38 290 GLY A N 1
ATOM 2317 C CA . GLY A 1 290 ? -1.700 -12.214 -8.111 1.00 93.38 290 GLY A CA 1
ATOM 2318 C C . GLY A 1 290 ? -2.207 -11.444 -6.893 1.00 93.38 290 GLY A C 1
ATOM 2319 O O . GLY A 1 290 ? -1.447 -10.746 -6.223 1.00 93.38 290 GLY A O 1
ATOM 2320 N N . SER A 1 291 ? -3.505 -11.544 -6.625 1.00 95.50 291 SER A N 1
ATOM 2321 C CA . SER A 1 291 ? -4.115 -10.921 -5.452 1.00 95.50 291 SER A CA 1
ATOM 2322 C C . SER A 1 291 ? -3.805 -11.699 -4.176 1.00 95.50 291 SER A C 1
ATOM 2324 O O . SER A 1 291 ? -3.889 -12.929 -4.161 1.00 95.50 291 SER A O 1
ATOM 2326 N N . LYS A 1 292 ? -3.464 -10.981 -3.103 1.00 96.94 292 LYS A N 1
ATOM 2327 C CA . LYS A 1 292 ? -3.201 -11.546 -1.773 1.00 96.94 292 LYS A CA 1
ATOM 2328 C C . LYS A 1 292 ? -4.022 -10.844 -0.708 1.00 96.94 292 LYS A C 1
ATOM 2330 O O . LYS A 1 292 ? -4.248 -9.637 -0.796 1.00 96.94 292 LYS A O 1
ATOM 2335 N N . GLN A 1 293 ? -4.457 -11.616 0.281 1.00 97.94 293 GLN A N 1
ATOM 2336 C CA . GLN A 1 293 ? -5.360 -11.169 1.332 1.00 97.94 293 GLN A CA 1
ATOM 2337 C C . GLN A 1 293 ? -4.596 -10.932 2.629 1.00 97.94 293 GLN A C 1
ATOM 2339 O O . GLN A 1 293 ? -3.778 -11.743 3.047 1.00 97.94 293 GLN A O 1
ATOM 2344 N N . PHE A 1 294 ? -4.902 -9.829 3.293 1.00 98.25 294 PHE A N 1
ATOM 2345 C CA . PHE A 1 294 ? -4.305 -9.435 4.558 1.00 98.25 294 PHE A CA 1
ATOM 2346 C C . PHE A 1 294 ? -5.412 -9.105 5.548 1.00 98.25 294 PHE A C 1
ATOM 2348 O O . PHE A 1 294 ? -6.357 -8.388 5.226 1.00 98.25 294 PHE A O 1
ATOM 2355 N N . SER A 1 295 ? -5.303 -9.648 6.752 1.00 98.12 295 SER A N 1
ATOM 2356 C CA . SER A 1 295 ? -6.272 -9.492 7.832 1.00 98.12 295 SER A CA 1
ATOM 2357 C C . SER A 1 295 ? -5.692 -8.620 8.933 1.00 98.12 295 SER A C 1
ATOM 2359 O O . SER A 1 295 ? -4.528 -8.769 9.292 1.00 98.12 295 SER A O 1
ATOM 2361 N N . PHE A 1 296 ? -6.515 -7.756 9.509 1.00 98.31 296 PHE A N 1
ATOM 2362 C CA . PHE A 1 296 ? -6.144 -6.814 10.557 1.00 98.31 296 PHE A CA 1
ATOM 2363 C C . PHE A 1 296 ? -7.144 -6.905 11.712 1.00 98.31 296 PHE A C 1
ATOM 2365 O O . PHE A 1 296 ? -8.353 -7.013 11.482 1.00 98.31 296 PHE A O 1
ATOM 2372 N N . ASP A 1 297 ? -6.641 -6.824 12.945 1.00 97.19 297 ASP A N 1
ATOM 2373 C CA . ASP A 1 297 ? -7.456 -6.528 14.127 1.00 97.19 297 ASP A CA 1
ATOM 2374 C C . ASP A 1 297 ? -7.423 -5.017 14.355 1.00 97.19 297 ASP A C 1
ATOM 2376 O O . ASP A 1 297 ? -6.456 -4.476 14.882 1.00 97.19 297 ASP A O 1
ATOM 2380 N N . ILE A 1 298 ? -8.457 -4.324 13.887 1.00 96.62 298 ILE A N 1
ATOM 2381 C CA . ILE A 1 298 ? -8.543 -2.858 13.941 1.00 96.62 298 ILE A CA 1
ATOM 2382 C C . ILE A 1 298 ? -9.239 -2.361 15.212 1.00 96.62 298 ILE A C 1
ATOM 2384 O O . ILE A 1 298 ? -9.445 -1.157 15.368 1.00 96.62 298 ILE A O 1
ATOM 2388 N N . ASN A 1 299 ? -9.569 -3.259 16.142 1.00 94.56 299 ASN A N 1
ATOM 2389 C CA . ASN A 1 299 ? -10.208 -2.896 17.396 1.00 94.56 299 ASN A CA 1
ATOM 2390 C C . ASN A 1 299 ? -9.352 -1.904 18.210 1.00 94.56 299 ASN A C 1
ATOM 2392 O O . ASN A 1 299 ? -8.121 -1.939 18.206 1.00 94.56 299 ASN A O 1
ATOM 2396 N N . GLY A 1 300 ? -10.015 -1.008 18.942 1.00 89.75 300 GLY A N 1
ATOM 2397 C CA . GLY A 1 300 ? -9.344 -0.023 19.792 1.00 89.75 300 GLY A CA 1
ATOM 2398 C C . GLY A 1 300 ? -8.671 1.124 19.032 1.00 89.75 300 GLY A C 1
ATOM 2399 O O . GLY A 1 300 ? -7.799 1.788 19.599 1.00 89.75 300 GLY A O 1
ATOM 2400 N N . PHE A 1 301 ? -9.062 1.368 17.779 1.00 93.31 301 PHE A N 1
ATOM 2401 C CA . PHE A 1 301 ? -8.664 2.562 17.039 1.00 93.31 301 PHE A CA 1
ATOM 2402 C C . PHE A 1 301 ? -9.141 3.843 17.746 1.00 93.31 301 PHE A C 1
ATOM 2404 O O . PHE A 1 301 ? -10.290 3.932 18.182 1.00 93.31 301 PHE A O 1
ATOM 2411 N N . LYS A 1 302 ? -8.253 4.834 17.874 1.00 86.81 302 LYS A N 1
ATOM 2412 C CA . LYS A 1 302 ? -8.484 6.122 18.542 1.00 86.81 302 LYS A CA 1
ATOM 2413 C C . LYS A 1 302 ? -7.918 7.234 17.666 1.00 86.81 302 LYS A C 1
ATOM 2415 O O . LYS A 1 302 ? -6.703 7.365 17.567 1.00 86.81 302 LYS A O 1
ATOM 2420 N N . TRP A 1 303 ? -8.790 7.997 17.020 1.00 79.00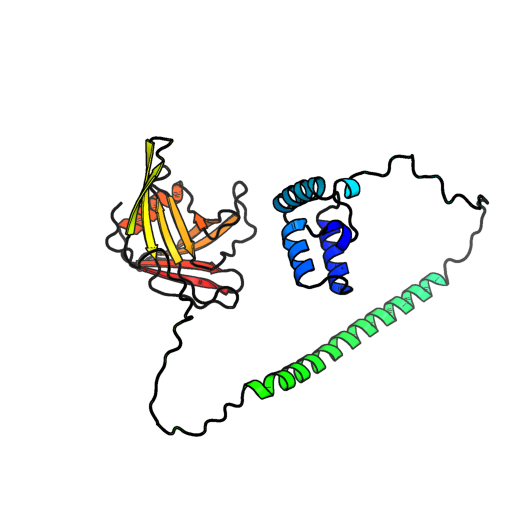 303 TRP A N 1
ATOM 2421 C CA . TRP A 1 303 ? -8.415 9.029 16.056 1.00 79.00 303 TRP A CA 1
ATOM 2422 C C . TRP A 1 303 ? -9.465 10.115 15.993 1.00 79.00 303 TRP A C 1
ATOM 2424 O O . TRP A 1 303 ? -10.660 9.737 15.889 1.00 79.00 303 TRP A O 1
#

Secondary structure (DSSP, 8-state):
---HHHHHT--TT--HHHHHHHHHHHHHTT-S-HHHHHHHHHHHSSHHHHHHHHHHHHHH-GGGG----GGG--S-----------------SHHHHHHHHHHHHHHHHHHHHHHHHHHHHHHHHHHTTGGGS-------------------------SS-SS-EEEEEEETTTTEEEEEEEEE-SS-EEETTTTEEE-EEEEEES-SSS-EEEEEESS--B---S-EETTEEEEEEEEEETTSPPEEEEEEEPTTSSEEEEPHHHHHHHHHHHHH-SEEEEEEEETTTEEEEEEEE-TT---

Foldseek 3Di:
DDDLCVLLVHALPDDLVSLVVSLVVCVVVVSDDPVSSVCSCVQVNDPVSSVVVVVVCCVVPVVSVDDDDPPPPPDDDDDDDDDDDDDDDDDPPVVVVVVVVVVVVVVVVVVVVVVVVVPVVVVVVCVVCVVVPDDDDDDDDDDDDDDDDDDDPPPLDDPAALAWDKDWDADPVVRDIKIKIKHKFPDWDAFDPPFGIKIKMWMWMPPDDQTKIKIAMSGFAFDADPDDDPNFTWHWKWKDFDPDDIDIAIWTDDPPGRMTIHDRVVRNVVVVSLQVGQKMKMWTQTPPGGIDITIGGSPPDDD

Radius of gyration: 30.77 Å; chains: 1; bounding box: 62×68×92 Å

Organism: NCBI:txid153491

InterPro domains:
  IPR036869 Chaperone J-domain superfamily [SSF46565] (2-56)